Protein AF-A0A951HP46-F1 (afdb_monomer)

Structure (mmCIF, N/CA/C/O backbone):
data_AF-A0A951HP46-F1
#
_entry.id   AF-A0A951HP46-F1
#
loop_
_atom_site.group_PDB
_atom_site.id
_atom_site.type_symbol
_atom_site.label_atom_id
_atom_site.label_alt_id
_atom_site.label_comp_id
_atom_site.label_asym_id
_atom_site.label_entity_id
_atom_site.label_seq_id
_atom_site.pdbx_PDB_ins_code
_atom_site.Cartn_x
_atom_site.Cartn_y
_atom_site.Cartn_z
_atom_site.occupancy
_atom_site.B_iso_or_equiv
_atom_site.auth_seq_id
_atom_site.auth_comp_id
_atom_site.auth_asym_id
_atom_site.auth_atom_id
_atom_site.pdbx_PDB_model_num
ATOM 1 N N . MET A 1 1 ? 30.330 30.317 -127.817 1.00 39.16 1 MET A N 1
ATOM 2 C CA . MET A 1 1 ? 30.905 31.223 -126.804 1.00 39.16 1 MET A CA 1
ATOM 3 C C . MET A 1 1 ? 30.576 30.645 -125.437 1.00 39.16 1 MET A C 1
ATOM 5 O O . MET A 1 1 ? 29.395 30.440 -125.206 1.00 39.16 1 MET A O 1
ATOM 9 N N . ALA A 1 2 ? 31.624 30.367 -124.644 1.00 38.84 2 ALA A N 1
ATOM 10 C CA . ALA A 1 2 ? 31.686 30.058 -123.201 1.00 38.84 2 ALA A CA 1
ATOM 11 C C . ALA A 1 2 ? 30.807 28.894 -122.686 1.00 38.84 2 ALA A C 1
ATOM 13 O O . ALA A 1 2 ? 29.588 28.979 -122.708 1.00 38.84 2 ALA A O 1
ATOM 14 N N . GLU A 1 3 ? 31.338 27.711 -122.356 1.00 38.25 3 GLU A N 1
ATOM 15 C CA . GLU A 1 3 ? 32.257 27.355 -121.247 1.00 38.25 3 GLU A CA 1
ATOM 16 C C . GLU A 1 3 ? 31.723 27.646 -119.834 1.00 38.25 3 GLU A C 1
ATOM 18 O O . GLU A 1 3 ? 31.451 28.790 -119.487 1.00 38.25 3 GLU A O 1
ATOM 23 N N . HIS A 1 4 ? 31.623 26.557 -119.054 1.00 38.34 4 HIS A N 1
ATOM 24 C CA . HIS A 1 4 ? 32.034 26.330 -117.653 1.00 38.34 4 HIS A CA 1
ATOM 25 C C . HIS A 1 4 ? 30.990 25.443 -116.944 1.00 38.34 4 HIS A C 1
ATOM 27 O O . HIS A 1 4 ? 29.908 25.890 -116.591 1.00 38.34 4 HIS A O 1
ATOM 33 N N . ALA A 1 5 ? 31.156 24.119 -116.944 1.00 41.19 5 ALA A N 1
ATOM 34 C CA . ALA A 1 5 ? 32.100 23.316 -116.153 1.00 41.19 5 ALA A CA 1
ATOM 35 C C . ALA A 1 5 ? 31.399 22.697 -114.933 1.00 41.19 5 ALA A C 1
ATOM 37 O O . ALA A 1 5 ? 31.201 23.324 -113.898 1.00 41.19 5 ALA A O 1
ATOM 38 N N . THR A 1 6 ? 31.055 21.421 -115.101 1.00 38.22 6 THR A N 1
ATOM 39 C CA . THR A 1 6 ? 30.781 20.432 -114.061 1.00 38.22 6 THR A CA 1
ATOM 40 C C . THR A 1 6 ? 31.907 20.425 -113.031 1.00 38.22 6 THR A C 1
ATOM 42 O O . THR A 1 6 ? 33.012 19.972 -113.326 1.00 38.22 6 THR A O 1
ATOM 45 N N . THR A 1 7 ? 31.638 20.873 -111.806 1.00 41.34 7 THR A N 1
ATOM 46 C CA . THR A 1 7 ? 32.489 20.552 -110.657 1.00 41.34 7 THR A CA 1
ATOM 47 C C . THR A 1 7 ? 32.146 19.140 -110.203 1.00 41.34 7 THR A C 1
ATOM 49 O O . THR A 1 7 ? 31.185 18.886 -109.481 1.00 41.34 7 THR A O 1
ATOM 52 N N . SER A 1 8 ? 32.934 18.205 -110.718 1.00 37.41 8 SER A N 1
ATOM 53 C CA . SER A 1 8 ? 33.030 16.818 -110.294 1.00 37.41 8 SER A CA 1
ATOM 54 C C . SER A 1 8 ? 33.248 16.706 -108.784 1.00 37.41 8 SER A C 1
ATOM 56 O O . SER A 1 8 ? 34.110 17.386 -108.226 1.00 37.41 8 SER A O 1
ATOM 58 N N . HIS A 1 9 ? 32.520 15.776 -108.163 1.00 44.22 9 HIS A N 1
ATOM 59 C CA . HIS A 1 9 ? 32.892 15.108 -106.920 1.00 44.22 9 HIS A CA 1
ATOM 60 C C . HIS A 1 9 ? 34.310 14.549 -107.084 1.00 44.22 9 HIS A C 1
ATOM 62 O O . HIS A 1 9 ? 34.527 13.482 -107.652 1.00 44.22 9 HIS A O 1
ATOM 68 N N . VAL A 1 10 ? 35.285 15.329 -106.624 1.00 37.66 10 VAL A N 1
ATOM 69 C CA . VAL A 1 10 ? 36.670 14.898 -106.478 1.00 37.66 10 VAL A CA 1
ATOM 70 C C . VAL A 1 10 ? 36.674 13.861 -105.362 1.00 37.66 10 VAL A C 1
ATOM 72 O O . VAL A 1 10 ? 36.151 14.112 -104.273 1.00 37.66 10 VAL A O 1
ATOM 75 N N . GLY A 1 11 ? 37.183 12.669 -105.675 1.00 42.59 11 GLY A N 1
ATOM 76 C CA . GLY A 1 11 ? 37.438 11.630 -104.691 1.00 42.59 11 GLY A CA 1
ATOM 77 C C . GLY A 1 11 ? 38.311 12.213 -103.589 1.00 42.59 11 GLY A C 1
ATOM 78 O O . GLY A 1 11 ? 39.360 12.797 -103.868 1.00 42.59 11 GLY A O 1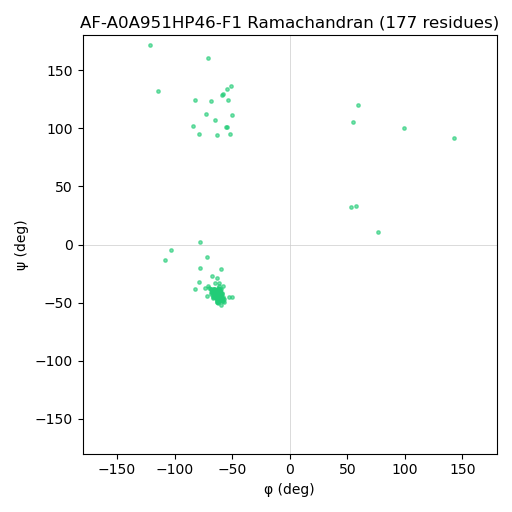
ATOM 79 N N . ALA A 1 12 ? 37.834 12.116 -102.350 1.00 37.81 12 ALA A N 1
ATOM 80 C CA . ALA A 1 12 ? 38.630 12.502 -101.203 1.00 37.81 12 ALA A CA 1
ATOM 81 C C . ALA A 1 12 ? 39.908 11.646 -101.219 1.00 37.81 12 ALA A C 1
ATOM 83 O O . ALA A 1 12 ? 39.803 10.427 -101.388 1.00 37.81 12 ALA A O 1
ATOM 84 N N . PRO A 1 13 ? 41.096 12.261 -101.113 1.00 42.34 13 PRO A N 1
ATOM 85 C CA . PRO A 1 13 ? 42.340 11.516 -101.070 1.00 42.34 13 PRO A CA 1
ATOM 86 C C . PRO A 1 13 ? 42.276 10.554 -99.888 1.00 42.34 13 PRO A C 1
ATOM 88 O O . PRO A 1 13 ? 41.947 10.958 -98.771 1.00 42.34 13 PRO A O 1
ATOM 91 N N . GLU A 1 14 ? 42.585 9.284 -100.140 1.00 42.94 14 GLU A N 1
ATOM 92 C CA . GLU A 1 14 ? 42.932 8.354 -99.077 1.00 42.94 14 GLU A CA 1
ATOM 93 C C . GLU A 1 14 ? 44.092 8.973 -98.297 1.00 42.94 14 GLU A C 1
ATOM 95 O O . GLU A 1 14 ? 45.240 9.011 -98.744 1.00 42.94 14 GLU A O 1
ATOM 100 N N . HIS A 1 15 ? 43.766 9.553 -97.145 1.00 50.75 15 HIS A N 1
ATOM 101 C CA . HIS A 1 15 ? 44.756 9.976 -96.183 1.00 50.75 15 HIS A CA 1
ATOM 102 C C . HIS A 1 15 ? 45.430 8.699 -95.695 1.00 50.75 15 HIS A C 1
ATOM 104 O O . HIS A 1 15 ? 44.820 7.921 -94.965 1.00 50.75 15 HIS A O 1
ATOM 110 N N . ALA A 1 16 ? 46.673 8.470 -96.125 1.00 51.19 16 ALA A N 1
ATOM 111 C CA . ALA A 1 16 ? 47.551 7.511 -95.479 1.00 51.19 16 ALA A CA 1
ATOM 112 C C . ALA A 1 16 ? 47.609 7.907 -94.002 1.00 51.19 16 ALA A C 1
ATOM 114 O O . ALA A 1 16 ? 48.247 8.902 -93.643 1.00 51.19 16 ALA A O 1
ATOM 115 N N . GLU A 1 17 ? 46.852 7.197 -93.163 1.00 55.12 17 GLU A N 1
ATOM 116 C CA . GLU A 1 17 ? 46.891 7.429 -91.730 1.00 55.12 17 GLU A CA 1
ATOM 117 C C . GLU A 1 17 ? 48.356 7.307 -91.301 1.00 55.12 17 GLU A C 1
ATOM 119 O O . GLU A 1 17 ? 49.038 6.384 -91.755 1.00 55.12 17 GLU A O 1
ATOM 124 N N . PRO A 1 18 ? 48.890 8.236 -90.491 1.00 60.84 18 PRO A N 1
ATOM 125 C CA . PRO A 1 18 ? 50.268 8.147 -90.039 1.00 60.84 18 PRO A CA 1
ATOM 126 C C . PRO A 1 18 ? 50.430 6.875 -89.198 1.00 60.84 18 PRO A C 1
ATOM 128 O O . PRO A 1 18 ? 50.147 6.854 -88.002 1.00 60.84 18 PRO A O 1
ATOM 131 N N . THR A 1 19 ? 50.860 5.790 -89.841 1.00 60.56 19 THR A N 1
ATOM 132 C CA . THR A 1 19 ? 51.097 4.505 -89.195 1.00 60.56 19 THR A CA 1
ATOM 133 C C . THR A 1 19 ? 52.489 4.521 -88.583 1.00 60.56 19 THR A C 1
ATOM 135 O O . THR A 1 19 ? 53.491 4.358 -89.282 1.00 60.56 19 THR A O 1
ATOM 138 N N . ALA A 1 20 ? 52.582 4.716 -87.273 1.00 62.53 20 ALA A N 1
ATOM 139 C CA . ALA A 1 20 ? 53.833 4.526 -86.551 1.00 62.53 20 ALA A CA 1
ATOM 140 C C . ALA A 1 20 ? 53.999 3.030 -86.235 1.00 62.53 20 ALA A C 1
ATOM 142 O O . ALA A 1 20 ? 53.115 2.431 -85.623 1.00 62.53 20 ALA A O 1
ATOM 143 N N . PHE A 1 21 ? 55.119 2.425 -86.654 1.00 63.31 21 PHE A N 1
ATOM 144 C CA . PHE A 1 21 ? 55.422 0.994 -86.456 1.00 63.31 21 PHE A CA 1
ATOM 145 C C . PHE A 1 21 ? 54.373 0.014 -87.035 1.00 63.31 21 PHE A C 1
ATOM 147 O O . PHE A 1 21 ? 54.152 -1.061 -86.484 1.00 63.31 21 PHE A O 1
ATOM 154 N N . GLY A 1 22 ? 53.727 0.363 -88.156 1.00 73.31 22 GLY A N 1
ATOM 155 C CA . GLY A 1 22 ? 52.749 -0.510 -88.829 1.00 73.31 22 GLY A CA 1
ATOM 156 C C . GLY A 1 22 ? 51.370 -0.569 -88.161 1.00 73.31 22 GLY A C 1
ATOM 157 O O . GLY A 1 22 ? 50.551 -1.405 -88.532 1.00 73.31 22 GLY A O 1
ATOM 158 N N . LEU A 1 23 ? 51.111 0.316 -87.193 1.00 74.44 23 LEU A N 1
ATOM 159 C CA . LEU A 1 23 ? 49.838 0.434 -86.489 1.00 74.44 23 LEU A CA 1
ATOM 160 C C . LEU A 1 23 ? 49.172 1.777 -86.805 1.00 74.44 23 LEU A C 1
ATOM 162 O O . LEU A 1 23 ? 49.806 2.829 -86.718 1.00 74.44 23 LEU A O 1
ATOM 166 N N . ALA A 1 24 ? 47.887 1.730 -87.141 1.00 78.50 24 ALA A N 1
ATOM 167 C CA . ALA A 1 24 ? 47.025 2.882 -87.366 1.00 78.50 24 ALA A CA 1
ATOM 168 C C . ALA A 1 24 ? 46.694 3.623 -86.054 1.00 78.50 24 ALA A C 1
ATOM 170 O O . ALA A 1 24 ? 46.787 3.062 -84.957 1.00 78.50 24 ALA A O 1
ATOM 171 N N . ALA A 1 25 ? 46.258 4.881 -86.153 1.00 80.25 25 ALA A N 1
ATOM 172 C CA . ALA A 1 25 ? 45.874 5.707 -85.004 1.00 80.25 25 ALA A CA 1
ATOM 173 C C . ALA A 1 25 ? 44.890 5.023 -84.018 1.00 80.25 25 ALA A C 1
ATOM 175 O O . ALA A 1 25 ? 45.161 5.045 -82.811 1.00 80.25 25 ALA A O 1
ATOM 176 N N . PRO A 1 26 ? 43.804 4.346 -84.458 1.00 84.12 26 PRO A N 1
ATOM 177 C CA . PRO A 1 26 ? 42.915 3.628 -83.539 1.00 84.12 26 PRO A CA 1
ATOM 178 C C . PRO A 1 26 ? 43.602 2.470 -82.798 1.00 84.12 26 PRO A C 1
ATOM 180 O O . PRO A 1 26 ? 43.236 2.173 -81.661 1.00 84.12 26 PRO A O 1
ATOM 183 N N . GLN A 1 27 ? 44.626 1.840 -83.385 1.00 84.44 27 GLN A N 1
ATOM 184 C CA . GLN A 1 27 ? 45.369 0.749 -82.742 1.00 84.44 27 GLN A CA 1
ATOM 185 C C . GLN A 1 27 ? 46.290 1.271 -81.632 1.00 84.44 27 GLN A C 1
ATOM 187 O O . GLN A 1 27 ? 46.384 0.651 -80.573 1.00 84.44 27 GLN A O 1
ATOM 192 N N . TRP A 1 28 ? 46.907 2.441 -81.821 1.00 85.00 28 TRP A N 1
ATOM 193 C CA . TRP A 1 28 ? 47.662 3.118 -80.761 1.00 85.00 28 TRP A CA 1
ATOM 194 C C . TRP A 1 28 ? 46.766 3.574 -79.600 1.00 85.00 28 TRP A C 1
ATOM 196 O O . TRP A 1 28 ? 47.153 3.431 -78.440 1.00 85.00 28 TRP A O 1
ATOM 206 N N . ILE A 1 29 ? 45.548 4.049 -79.884 1.00 87.31 29 ILE A N 1
ATOM 207 C CA . ILE A 1 29 ? 44.551 4.388 -78.852 1.00 87.31 29 ILE A CA 1
ATOM 208 C C . ILE A 1 29 ? 44.104 3.132 -78.093 1.00 87.31 29 ILE A C 1
ATOM 210 O O . ILE A 1 29 ? 44.041 3.148 -76.863 1.00 87.31 29 ILE A O 1
ATOM 214 N N . ALA A 1 30 ? 43.844 2.029 -78.801 1.00 88.19 30 ALA A N 1
ATOM 215 C CA . ALA A 1 30 ? 43.515 0.751 -78.178 1.00 88.19 30 ALA A CA 1
ATOM 216 C C . ALA A 1 30 ? 44.658 0.250 -77.277 1.00 88.19 30 ALA A C 1
ATOM 218 O O . ALA A 1 30 ? 44.405 -0.159 -76.145 1.00 88.19 30 ALA A O 1
ATOM 219 N N . LEU A 1 31 ? 45.916 0.353 -77.723 1.00 88.69 31 LEU A N 1
ATOM 220 C CA . LEU A 1 31 ? 47.086 -0.000 -76.916 1.00 88.69 31 LEU A CA 1
ATOM 221 C C . LEU A 1 31 ? 47.209 0.887 -75.666 1.00 88.69 31 LEU A C 1
ATOM 223 O O . LEU A 1 31 ? 47.416 0.371 -74.569 1.00 88.69 31 LEU A O 1
ATOM 227 N N . ALA A 1 32 ? 47.020 2.202 -75.802 1.00 88.44 32 ALA A N 1
ATOM 228 C CA . ALA A 1 32 ? 47.016 3.127 -74.670 1.00 88.44 32 ALA A CA 1
ATOM 229 C C . ALA A 1 32 ? 45.893 2.805 -73.666 1.00 88.44 32 ALA A C 1
ATOM 231 O O . ALA A 1 32 ? 46.132 2.804 -72.458 1.00 88.44 32 ALA A O 1
ATOM 232 N N . MET A 1 33 ? 44.693 2.454 -74.141 1.00 90.69 33 MET A N 1
ATOM 233 C CA . MET A 1 33 ? 43.594 1.994 -73.285 1.00 90.69 33 MET A CA 1
ATOM 234 C C . MET A 1 33 ? 43.935 0.701 -72.549 1.00 90.69 33 MET A C 1
ATOM 236 O O . MET A 1 33 ? 43.720 0.619 -71.341 1.00 90.69 33 MET A O 1
ATOM 240 N N . VAL A 1 34 ? 44.523 -0.282 -73.233 1.00 92.38 34 VAL A N 1
ATOM 241 C CA . VAL A 1 34 ? 44.974 -1.531 -72.601 1.00 92.38 34 VAL A CA 1
ATOM 242 C C . VAL A 1 34 ? 46.013 -1.251 -71.515 1.00 92.38 34 VAL A C 1
ATOM 244 O O . VAL A 1 34 ? 45.903 -1.804 -70.424 1.00 92.38 34 VAL A O 1
ATOM 247 N N . VAL A 1 35 ? 46.977 -0.357 -71.761 1.00 91.56 35 VAL A N 1
ATOM 248 C CA . VAL A 1 35 ? 47.976 0.044 -70.756 1.00 91.56 35 VAL A CA 1
ATOM 249 C C . VAL A 1 35 ? 47.314 0.726 -69.554 1.00 91.56 35 VAL A C 1
ATOM 251 O O . VAL A 1 35 ? 47.636 0.387 -68.416 1.00 91.56 35 VAL A O 1
ATOM 254 N N . VAL A 1 36 ? 46.348 1.626 -69.767 1.00 90.00 36 VAL A N 1
ATOM 255 C CA . VAL A 1 36 ? 45.591 2.262 -68.674 1.00 90.00 36 VAL A CA 1
ATOM 256 C C . VAL A 1 36 ? 44.823 1.223 -67.857 1.00 90.00 36 VAL A C 1
ATOM 258 O O . VAL A 1 36 ? 44.951 1.215 -66.635 1.00 90.00 36 VAL A O 1
ATOM 261 N N . PHE A 1 37 ? 44.084 0.308 -68.493 1.00 89.94 37 PHE A N 1
ATOM 262 C CA . PHE A 1 37 ? 43.373 -0.768 -67.791 1.00 89.94 37 PHE A CA 1
ATOM 263 C C . PHE A 1 37 ? 44.330 -1.712 -67.054 1.00 89.94 37 PHE A C 1
ATOM 265 O O . PHE A 1 37 ? 44.052 -2.082 -65.915 1.00 89.94 37 PHE A O 1
ATOM 272 N N . ALA A 1 38 ? 45.478 -2.053 -67.646 1.00 88.12 38 ALA A N 1
ATOM 273 C CA . ALA A 1 38 ? 46.504 -2.864 -66.997 1.00 88.12 38 ALA A CA 1
ATOM 274 C C . ALA A 1 38 ? 47.058 -2.172 -65.742 1.00 88.12 38 ALA A C 1
ATOM 276 O O . ALA A 1 38 ? 47.167 -2.805 -64.693 1.00 88.12 38 ALA A O 1
ATOM 277 N N . ILE A 1 39 ? 47.328 -0.862 -65.805 1.00 88.12 39 ILE A N 1
ATOM 278 C CA . ILE A 1 39 ? 47.744 -0.066 -64.641 1.00 88.12 39 ILE A CA 1
ATOM 279 C C . ILE A 1 39 ? 46.624 -0.006 -63.592 1.00 88.12 39 ILE A C 1
ATOM 281 O O . ILE A 1 39 ? 46.899 -0.142 -62.401 1.00 88.12 39 ILE A O 1
ATOM 285 N N . LEU A 1 40 ? 45.365 0.153 -64.005 1.00 86.56 40 LEU A N 1
ATOM 286 C CA . LEU A 1 40 ? 44.203 0.240 -63.112 1.00 86.56 40 LEU A CA 1
ATOM 287 C C . LEU A 1 40 ? 43.953 -1.079 -62.359 1.00 86.56 40 LEU A C 1
ATOM 289 O O . LEU A 1 40 ? 43.664 -1.076 -61.157 1.00 86.56 40 LEU A O 1
ATOM 293 N N . LEU A 1 41 ? 44.130 -2.207 -63.053 1.00 86.38 41 LEU A N 1
ATOM 294 C CA . LEU A 1 41 ? 44.099 -3.552 -62.482 1.00 86.38 41 LEU A CA 1
ATOM 295 C C . LEU A 1 41 ? 45.303 -3.800 -61.569 1.00 86.38 41 LEU A C 1
ATOM 297 O O . LEU A 1 41 ? 45.132 -4.320 -60.465 1.00 86.38 41 LEU A O 1
ATOM 301 N N . TRP A 1 42 ? 46.504 -3.370 -61.971 1.00 84.56 42 TRP A N 1
ATOM 302 C CA . TRP A 1 42 ? 47.712 -3.518 -61.156 1.00 84.56 42 TRP A CA 1
ATOM 303 C C . TRP A 1 42 ? 47.643 -2.693 -59.865 1.00 84.56 42 TRP A C 1
ATOM 305 O O . TRP A 1 42 ? 48.010 -3.177 -58.795 1.00 84.56 42 TRP A O 1
ATOM 315 N N . LYS A 1 43 ? 47.072 -1.48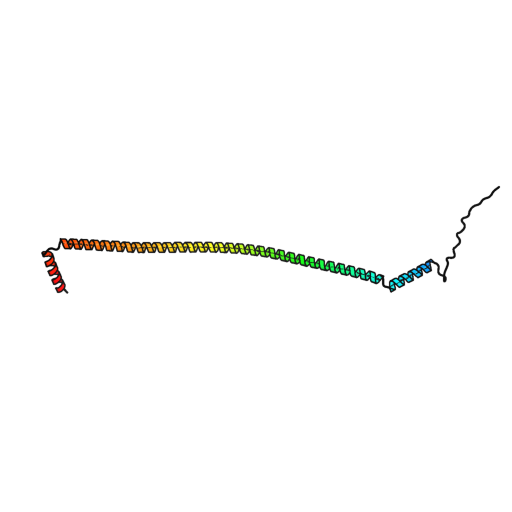4 -59.931 1.00 84.94 43 LYS A N 1
ATOM 316 C CA . LYS A 1 43 ? 46.779 -0.620 -58.775 1.00 84.94 43 LYS A CA 1
ATOM 317 C C . LYS A 1 43 ? 45.532 -1.043 -57.992 1.00 84.94 43 LYS A C 1
ATOM 319 O O . LYS A 1 43 ? 45.194 -0.388 -57.010 1.00 84.94 43 LYS A O 1
ATOM 324 N N . ARG A 1 44 ? 44.868 -2.136 -58.388 1.00 86.25 44 ARG A N 1
ATOM 325 C CA . ARG A 1 44 ? 43.720 -2.745 -57.694 1.00 86.25 44 ARG A CA 1
ATOM 326 C C . ARG A 1 44 ? 42.564 -1.789 -57.394 1.00 86.25 44 ARG A C 1
ATOM 328 O O . ARG A 1 44 ? 41.823 -1.981 -56.432 1.00 86.25 44 ARG A O 1
ATOM 335 N N . VAL A 1 45 ? 42.349 -0.806 -58.262 1.00 85.62 45 VAL A N 1
ATOM 336 C CA . VAL A 1 45 ? 41.216 0.125 -58.170 1.00 85.62 45 VAL A CA 1
ATOM 337 C C . VAL A 1 45 ? 39.852 -0.588 -58.068 1.00 85.62 45 VAL A C 1
ATOM 339 O O . VAL A 1 45 ? 39.084 -0.225 -57.177 1.00 85.62 45 VAL A O 1
ATOM 342 N N . PRO A 1 46 ? 39.530 -1.636 -58.861 1.00 86.19 46 PRO A N 1
ATOM 343 C CA . PRO A 1 46 ? 38.246 -2.330 -58.708 1.00 86.19 46 PRO A CA 1
ATOM 344 C C . PRO A 1 46 ? 38.100 -3.048 -57.357 1.00 86.19 46 PRO A C 1
ATOM 346 O O . PRO A 1 46 ? 37.006 -3.083 -56.799 1.00 86.19 46 PRO A O 1
ATOM 349 N N . ALA A 1 47 ? 39.195 -3.563 -56.786 1.00 89.19 47 ALA A N 1
ATOM 350 C CA . ALA A 1 47 ? 39.162 -4.203 -55.471 1.00 89.19 47 ALA A CA 1
ATOM 351 C C . ALA A 1 47 ? 38.939 -3.186 -54.337 1.00 89.19 47 ALA A C 1
ATOM 353 O O . ALA A 1 47 ? 38.229 -3.486 -53.381 1.00 89.19 47 ALA A O 1
ATOM 354 N N . LEU A 1 48 ? 39.493 -1.972 -54.452 1.00 89.06 48 LEU A N 1
ATOM 355 C CA . LEU A 1 48 ? 39.250 -0.876 -53.504 1.00 89.06 48 LEU A CA 1
ATOM 356 C C . LEU A 1 48 ? 37.776 -0.448 -53.490 1.00 89.06 48 LEU A C 1
ATOM 358 O O . LEU A 1 48 ? 37.208 -0.245 -52.418 1.00 89.06 48 LEU A O 1
ATOM 362 N N . ILE A 1 49 ? 37.146 -0.353 -54.665 1.00 89.62 49 ILE A N 1
ATOM 363 C CA . ILE A 1 49 ? 35.719 -0.020 -54.784 1.00 89.62 49 ILE A CA 1
ATOM 364 C C . ILE A 1 49 ? 34.855 -1.138 -54.186 1.00 89.62 49 ILE A C 1
ATOM 366 O O . ILE A 1 49 ? 33.960 -0.845 -53.394 1.00 89.62 49 ILE A O 1
ATOM 370 N N . GLY A 1 50 ? 35.158 -2.405 -54.496 1.00 91.38 50 GLY A N 1
ATOM 371 C CA . GLY A 1 50 ? 34.477 -3.561 -53.899 1.00 91.38 50 GLY A CA 1
ATOM 372 C C . GLY A 1 50 ? 34.575 -3.558 -52.373 1.00 91.38 50 GLY A C 1
ATOM 373 O O . GLY A 1 50 ? 33.558 -3.572 -51.690 1.00 91.38 50 GLY A O 1
ATOM 374 N N . SER A 1 51 ? 35.786 -3.385 -51.837 1.00 91.94 51 SER A N 1
ATOM 375 C CA . SER A 1 51 ? 36.029 -3.315 -50.392 1.00 91.94 51 SER A CA 1
ATOM 376 C C . SER A 1 51 ? 35.283 -2.159 -49.707 1.00 91.94 51 SER A C 1
ATOM 378 O O . SER A 1 51 ? 34.759 -2.321 -48.604 1.00 91.94 51 SER A O 1
ATOM 380 N N . ALA A 1 52 ? 35.189 -0.991 -50.351 1.00 91.94 52 ALA A N 1
ATOM 381 C CA . ALA A 1 52 ? 34.430 0.143 -49.825 1.00 91.94 52 ALA A CA 1
ATOM 382 C C . ALA A 1 52 ? 32.914 -0.126 -49.792 1.00 91.94 52 ALA A C 1
ATOM 384 O O . ALA A 1 52 ? 32.244 0.262 -48.829 1.00 91.94 52 ALA A O 1
ATOM 385 N N . LEU A 1 53 ? 32.374 -0.796 -50.817 1.00 93.56 53 LEU A N 1
ATOM 386 C CA . LEU A 1 53 ? 30.976 -1.235 -50.852 1.00 93.56 53 LEU A CA 1
ATOM 387 C C . LEU A 1 53 ? 30.707 -2.306 -49.793 1.00 93.56 53 LEU A C 1
ATOM 389 O O . LEU A 1 53 ? 29.755 -2.159 -49.032 1.00 93.56 53 LEU A O 1
ATOM 393 N N . ASP A 1 54 ? 31.574 -3.311 -49.674 1.00 94.19 54 ASP A N 1
ATOM 394 C CA . ASP A 1 54 ? 31.463 -4.360 -48.657 1.00 94.19 54 ASP A CA 1
ATOM 395 C C . ASP A 1 54 ? 31.477 -3.768 -47.248 1.00 94.19 54 ASP A C 1
ATOM 397 O O . ASP A 1 54 ? 30.659 -4.137 -46.408 1.00 94.19 54 ASP A O 1
ATOM 401 N N . LYS A 1 55 ? 32.337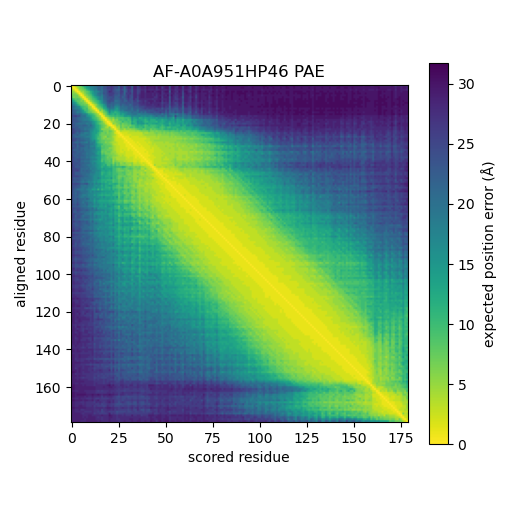 -2.773 -46.995 1.00 95.31 55 LYS A N 1
ATOM 402 C CA . LYS A 1 55 ? 32.372 -2.053 -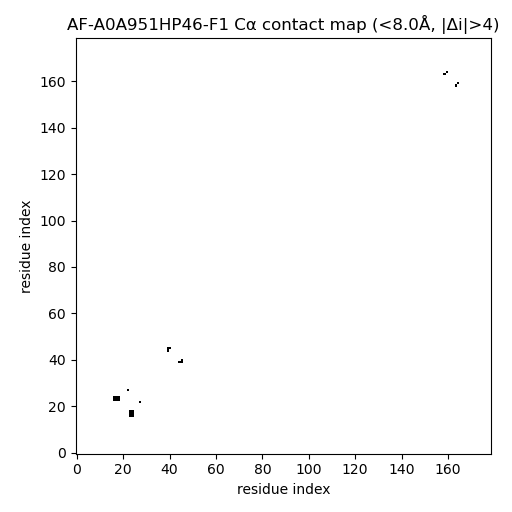45.716 1.00 95.31 55 LYS A CA 1
ATOM 403 C C . LYS A 1 55 ? 31.069 -1.299 -45.441 1.00 95.31 55 LYS A C 1
ATOM 405 O O . LYS A 1 55 ? 30.599 -1.301 -44.305 1.00 95.31 55 LYS A O 1
ATOM 410 N N . LYS A 1 56 ? 30.463 -0.673 -46.457 1.00 95.00 56 LYS A N 1
ATOM 411 C CA . LYS A 1 56 ? 29.139 -0.038 -46.322 1.00 95.00 56 LYS A CA 1
ATOM 412 C C . LYS A 1 56 ? 28.046 -1.070 -46.050 1.00 95.00 56 LYS A C 1
ATOM 414 O O . LYS A 1 56 ? 27.239 -0.849 -45.156 1.00 95.00 56 LYS A O 1
ATOM 419 N N . ILE A 1 57 ? 28.039 -2.190 -46.771 1.00 95.50 57 ILE A N 1
ATOM 420 C CA . ILE A 1 57 ? 27.070 -3.277 -46.578 1.00 95.50 57 ILE A CA 1
ATOM 421 C C . ILE A 1 57 ? 27.201 -3.859 -45.169 1.00 95.50 57 ILE A C 1
ATOM 423 O O . ILE A 1 57 ? 26.194 -4.029 -44.491 1.00 95.50 57 ILE A O 1
ATOM 427 N N . ALA A 1 58 ? 28.425 -4.115 -44.703 1.00 96.25 58 ALA A N 1
ATOM 428 C CA . ALA A 1 58 ? 28.685 -4.595 -43.349 1.00 96.25 58 ALA A CA 1
ATOM 429 C C . ALA A 1 58 ? 28.209 -3.592 -42.288 1.00 96.25 58 ALA A C 1
ATOM 431 O O . ALA A 1 58 ? 27.573 -3.993 -41.320 1.00 96.25 58 ALA A O 1
ATOM 432 N N . GLY A 1 59 ? 28.446 -2.292 -42.497 1.00 96.44 59 GLY A N 1
ATOM 433 C CA . GLY A 1 59 ? 27.948 -1.242 -41.605 1.00 96.44 59 GLY A CA 1
ATOM 434 C C . GLY A 1 59 ? 26.420 -1.167 -41.557 1.00 96.44 59 GLY A C 1
ATOM 435 O O . GLY A 1 59 ? 25.854 -1.053 -40.476 1.00 96.44 59 GLY A O 1
ATOM 436 N N . ILE A 1 60 ? 25.748 -1.278 -42.707 1.00 95.69 60 ILE A N 1
ATOM 437 C CA . ILE A 1 60 ? 24.279 -1.296 -42.778 1.00 95.69 60 ILE A CA 1
ATOM 438 C C . ILE A 1 60 ? 23.721 -2.549 -42.100 1.00 95.69 60 ILE A C 1
ATOM 440 O O . ILE A 1 60 ? 22.758 -2.444 -41.350 1.00 95.69 60 ILE A O 1
ATOM 444 N N . ARG A 1 61 ? 24.327 -3.723 -42.325 1.00 96.19 61 ARG A N 1
ATOM 445 C CA . ARG A 1 61 ? 23.929 -4.965 -41.644 1.00 96.19 61 ARG A CA 1
ATOM 446 C C . ARG A 1 61 ? 24.058 -4.831 -40.132 1.00 96.19 61 ARG A C 1
ATOM 448 O O . ARG A 1 61 ? 23.083 -5.078 -39.445 1.00 96.19 61 ARG A O 1
ATOM 455 N N . ALA A 1 62 ? 25.192 -4.333 -39.639 1.00 97.06 62 ALA A N 1
ATOM 456 C CA . ALA A 1 62 ? 25.389 -4.113 -38.209 1.00 97.06 62 ALA A CA 1
ATOM 457 C C . ALA A 1 62 ? 24.339 -3.158 -37.611 1.00 97.06 62 ALA A C 1
ATOM 459 O O . ALA A 1 62 ? 23.791 -3.447 -36.556 1.00 97.06 62 ALA A O 1
ATOM 460 N N . GLN A 1 63 ? 24.007 -2.061 -38.303 1.00 95.56 63 GLN A N 1
ATOM 461 C CA . GLN A 1 63 ? 22.957 -1.134 -37.857 1.00 95.56 63 GLN A CA 1
ATOM 462 C C . GLN A 1 63 ? 21.561 -1.770 -37.870 1.00 95.56 63 GLN A C 1
ATOM 464 O O . GLN A 1 63 ? 20.756 -1.495 -36.985 1.00 95.56 63 GLN A O 1
ATOM 469 N N . LEU A 1 64 ? 21.256 -2.606 -38.868 1.00 96.56 64 LEU A N 1
ATOM 470 C CA . LEU A 1 64 ? 19.990 -3.339 -38.931 1.00 96.56 64 LEU A CA 1
ATOM 471 C C . LEU A 1 64 ? 19.890 -4.387 -37.821 1.00 96.56 64 LEU A C 1
ATOM 473 O O . LEU A 1 64 ? 18.829 -4.511 -37.216 1.00 96.56 64 LEU A O 1
ATOM 477 N N . ASP A 1 65 ? 20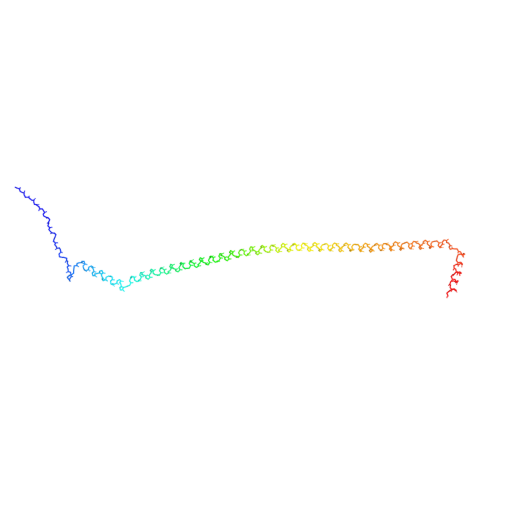.981 -5.098 -37.538 1.00 96.94 65 ASP A N 1
ATOM 478 C CA . ASP A 1 65 ? 21.051 -6.089 -36.465 1.00 96.94 65 ASP A CA 1
ATOM 479 C C . ASP A 1 65 ? 20.887 -5.414 -35.094 1.00 96.94 65 ASP A C 1
ATOM 481 O O . ASP A 1 65 ? 20.079 -5.859 -34.281 1.00 96.94 65 ASP A O 1
ATOM 485 N N . GLU A 1 66 ? 21.566 -4.285 -34.865 1.00 96.56 66 GLU A N 1
ATOM 486 C CA . GLU A 1 66 ? 21.421 -3.477 -33.647 1.00 96.56 66 GLU A CA 1
ATOM 487 C C . GLU A 1 66 ? 19.995 -2.930 -33.498 1.00 96.56 66 GLU A C 1
ATOM 489 O O . GLU A 1 66 ? 19.399 -3.024 -32.426 1.00 96.56 66 GLU A O 1
ATOM 494 N N . ALA A 1 67 ? 19.395 -2.419 -34.577 1.00 96.12 67 ALA A N 1
ATOM 495 C CA . ALA A 1 67 ? 18.015 -1.942 -34.557 1.00 96.12 67 ALA A CA 1
ATOM 496 C C . ALA A 1 67 ? 17.012 -3.075 -34.283 1.00 96.12 67 ALA A C 1
ATOM 498 O O . ALA A 1 67 ? 16.042 -2.879 -33.548 1.00 96.12 67 ALA A O 1
ATOM 499 N N . ALA A 1 68 ? 17.235 -4.262 -34.855 1.00 96.25 68 ALA A N 1
ATOM 500 C CA . ALA A 1 68 ? 16.413 -5.440 -34.602 1.00 96.25 68 ALA A CA 1
ATOM 501 C C . ALA A 1 68 ? 16.537 -5.904 -33.145 1.00 96.25 68 ALA A C 1
ATOM 503 O O . ALA A 1 68 ? 15.520 -6.187 -32.507 1.00 96.25 68 ALA A O 1
ATOM 504 N N . GLN A 1 69 ? 17.756 -5.918 -32.601 1.00 97.31 69 GLN A N 1
ATOM 505 C CA . GLN A 1 69 ? 18.005 -6.238 -31.201 1.00 97.31 69 GLN A CA 1
ATOM 506 C C . GLN A 1 69 ? 17.326 -5.226 -30.272 1.00 97.31 69 GLN A C 1
ATOM 508 O O . GLN A 1 69 ? 16.564 -5.627 -29.396 1.00 97.31 69 GLN A O 1
ATOM 513 N N . LEU A 1 70 ? 17.504 -3.926 -30.511 1.00 96.75 70 LEU A N 1
ATOM 514 C CA . LEU A 1 70 ? 16.884 -2.871 -29.710 1.00 96.75 70 LEU A CA 1
ATOM 515 C C . LEU A 1 70 ? 15.353 -2.954 -29.744 1.00 96.75 70 LEU A C 1
ATOM 517 O O . LEU A 1 70 ? 14.688 -2.753 -28.729 1.00 96.75 70 LE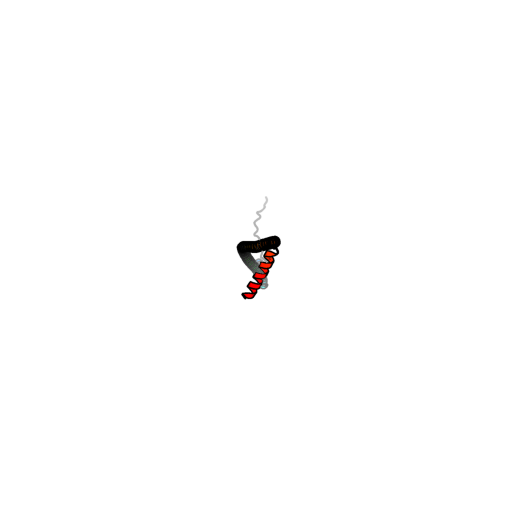U A O 1
ATOM 521 N N . ARG A 1 71 ? 14.777 -3.291 -30.905 1.00 96.56 71 ARG A N 1
ATOM 522 C CA . ARG A 1 71 ? 13.335 -3.522 -31.041 1.00 96.56 71 ARG A CA 1
ATOM 523 C C . ARG A 1 71 ? 12.885 -4.729 -30.218 1.00 96.56 71 ARG A C 1
ATOM 525 O O . ARG A 1 71 ? 11.874 -4.630 -29.531 1.00 96.56 71 ARG A O 1
ATOM 532 N N . SER A 1 72 ? 13.633 -5.831 -30.256 1.00 97.12 72 SER A N 1
ATOM 533 C CA . SER A 1 72 ? 13.345 -7.019 -29.445 1.00 97.12 72 SER A CA 1
ATOM 534 C C . SER A 1 72 ? 13.442 -6.726 -27.947 1.00 97.12 72 SER A C 1
ATOM 536 O O . SER A 1 72 ? 12.596 -7.181 -27.182 1.00 97.12 72 SER A O 1
ATOM 538 N N . GLU A 1 73 ? 14.448 -5.966 -27.515 1.00 96.44 73 GLU A N 1
ATOM 539 C CA . GLU A 1 73 ? 14.615 -5.559 -26.117 1.00 96.44 73 GLU A CA 1
ATOM 540 C C . GLU A 1 73 ? 13.478 -4.635 -25.668 1.00 96.44 73 GLU A C 1
ATOM 542 O O . GLU A 1 73 ? 12.923 -4.823 -24.588 1.00 96.44 73 GLU A O 1
ATOM 547 N N . ALA A 1 74 ? 13.059 -3.691 -26.515 1.00 96.94 74 ALA A N 1
ATOM 548 C CA . ALA A 1 74 ? 11.921 -2.821 -26.233 1.00 96.94 74 ALA A CA 1
ATOM 549 C C . ALA A 1 74 ? 10.593 -3.595 -26.149 1.00 96.94 74 ALA A C 1
ATOM 551 O O . ALA A 1 74 ? 9.775 -3.317 -25.272 1.00 96.94 74 ALA A O 1
ATOM 552 N N . GLU A 1 75 ? 10.372 -4.573 -27.033 1.00 96.81 75 GLU A N 1
ATOM 553 C CA . GLU A 1 75 ? 9.197 -5.453 -26.984 1.00 96.81 75 GLU A CA 1
ATOM 554 C C . GLU A 1 75 ? 9.197 -6.323 -25.721 1.00 96.81 75 GLU A C 1
ATOM 556 O O . GLU A 1 75 ? 8.167 -6.420 -25.051 1.00 96.81 75 GLU A O 1
ATOM 561 N N . ALA A 1 76 ? 10.347 -6.893 -25.349 1.00 97.12 76 ALA A N 1
ATOM 562 C CA . ALA A 1 76 ? 10.499 -7.665 -24.118 1.00 97.12 76 ALA A CA 1
ATOM 563 C C . ALA A 1 76 ? 10.247 -6.804 -22.872 1.00 97.12 76 ALA A C 1
ATOM 565 O O . ALA A 1 76 ? 9.485 -7.199 -21.991 1.00 97.12 76 ALA A O 1
ATOM 566 N N . LEU A 1 77 ? 10.822 -5.600 -22.831 1.00 97.06 77 LEU A N 1
ATOM 567 C CA . LEU A 1 77 ? 10.634 -4.658 -21.735 1.00 97.06 77 LEU A CA 1
ATOM 568 C C . LEU A 1 77 ? 9.165 -4.243 -21.610 1.00 97.06 77 LEU A C 1
ATOM 570 O O . LEU A 1 77 ? 8.613 -4.232 -20.513 1.00 97.06 77 LEU A O 1
ATOM 574 N N . LYS A 1 78 ? 8.501 -3.947 -22.733 1.00 96.88 78 LYS A N 1
ATOM 575 C CA . LYS A 1 78 ? 7.069 -3.636 -22.749 1.00 96.88 78 LYS A CA 1
ATOM 576 C C . LYS A 1 78 ? 6.243 -4.791 -22.179 1.00 96.88 78 LYS A C 1
ATOM 578 O O . LYS A 1 78 ? 5.406 -4.547 -21.315 1.00 96.88 78 LYS A O 1
ATOM 583 N N . ALA A 1 79 ? 6.495 -6.023 -22.621 1.00 97.62 79 ALA A N 1
ATOM 584 C CA . ALA A 1 79 ? 5.792 -7.199 -22.115 1.00 97.62 79 ALA A CA 1
ATOM 585 C C . ALA A 1 79 ? 6.024 -7.402 -20.606 1.00 97.62 79 ALA A C 1
ATOM 587 O O . ALA A 1 79 ? 5.089 -7.718 -19.874 1.00 97.62 79 ALA A O 1
ATOM 588 N N . GLU A 1 80 ? 7.246 -7.164 -20.121 1.00 97.25 80 GLU A N 1
ATOM 589 C CA . GLU A 1 80 ? 7.563 -7.214 -18.693 1.00 97.25 80 GLU A CA 1
ATOM 590 C C . GLU A 1 80 ? 6.785 -6.154 -17.899 1.00 97.25 80 GLU A C 1
ATOM 592 O O . GLU A 1 80 ? 6.228 -6.463 -16.846 1.00 97.25 80 GLU A O 1
ATOM 597 N N . TYR A 1 81 ? 6.700 -4.916 -18.395 1.00 96.94 81 TYR A N 1
ATOM 598 C CA . TYR A 1 81 ? 5.922 -3.860 -17.742 1.00 96.94 81 TYR A CA 1
ATOM 599 C C . TYR A 1 81 ? 4.417 -4.131 -17.766 1.00 96.94 81 TYR A C 1
ATOM 601 O O . TYR A 1 81 ? 3.755 -3.889 -16.760 1.00 96.94 81 TYR A O 1
ATOM 609 N N . GLU A 1 82 ? 3.873 -4.653 -18.866 1.00 97.06 82 GLU A N 1
ATOM 610 C CA . GLU A 1 82 ? 2.463 -5.054 -18.946 1.00 97.06 82 GLU A CA 1
ATOM 611 C C . GLU A 1 82 ? 2.152 -6.184 -17.954 1.00 97.06 82 GLU A C 1
ATOM 613 O O . GLU A 1 82 ? 1.160 -6.112 -17.228 1.00 97.06 82 GLU A O 1
ATOM 618 N N . ALA A 1 83 ? 3.034 -7.183 -17.845 1.00 97.25 83 ALA A N 1
ATOM 619 C CA . ALA A 1 83 ? 2.903 -8.254 -16.861 1.00 97.25 83 ALA A CA 1
ATOM 620 C C . ALA A 1 83 ? 2.999 -7.728 -15.419 1.00 97.25 83 ALA A C 1
ATOM 622 O O . ALA A 1 83 ? 2.178 -8.091 -14.578 1.00 97.25 83 ALA A O 1
ATOM 623 N N . LYS A 1 84 ? 3.957 -6.834 -15.134 1.00 96.69 84 LYS A N 1
ATOM 624 C CA . LYS A 1 84 ? 4.094 -6.189 -13.818 1.00 96.69 84 LYS A CA 1
ATOM 625 C C . LYS A 1 84 ? 2.880 -5.340 -13.461 1.00 96.69 84 LYS A C 1
ATOM 627 O O . LYS A 1 84 ? 2.455 -5.371 -12.313 1.00 96.69 84 LYS A O 1
ATOM 632 N N . ALA A 1 85 ? 2.318 -4.603 -14.418 1.00 96.50 85 ALA A N 1
ATOM 633 C CA . ALA A 1 85 ? 1.109 -3.814 -14.202 1.00 96.50 85 ALA A CA 1
ATOM 634 C C . ALA A 1 85 ? -0.085 -4.720 -13.867 1.00 96.50 85 ALA A C 1
ATOM 636 O O . ALA A 1 85 ? -0.738 -4.515 -12.848 1.00 96.50 85 ALA A O 1
ATOM 637 N N . ALA A 1 86 ? -0.298 -5.786 -14.645 1.00 96.81 86 ALA A N 1
ATOM 638 C CA . ALA A 1 86 ? -1.358 -6.757 -14.376 1.00 96.81 86 ALA A CA 1
ATOM 639 C C . ALA A 1 86 ? -1.186 -7.456 -13.014 1.00 96.81 86 ALA A C 1
ATOM 641 O O . ALA A 1 86 ? -2.163 -7.671 -12.294 1.00 96.81 86 ALA A O 1
ATOM 642 N N . GLN A 1 87 ? 0.052 -7.788 -12.635 1.00 97.31 87 GLN A N 1
ATOM 643 C CA . GLN A 1 87 ? 0.352 -8.346 -11.319 1.00 97.31 87 GLN A CA 1
ATOM 644 C C . GLN A 1 87 ? 0.063 -7.337 -10.200 1.00 97.31 87 GLN A C 1
ATOM 646 O O . GLN A 1 87 ? -0.575 -7.701 -9.215 1.00 97.31 87 GLN A O 1
ATOM 651 N N . ALA A 1 88 ? 0.480 -6.078 -10.353 1.00 96.75 88 ALA A N 1
ATOM 652 C CA . ALA A 1 88 ? 0.224 -5.026 -9.374 1.00 96.75 88 ALA A CA 1
ATOM 653 C C . ALA A 1 88 ? -1.281 -4.788 -9.170 1.00 96.75 88 ALA A C 1
ATOM 655 O O . ALA A 1 88 ? -1.730 -4.671 -8.031 1.00 96.75 88 ALA A O 1
ATOM 656 N N . ASP A 1 89 ? -2.072 -4.796 -10.24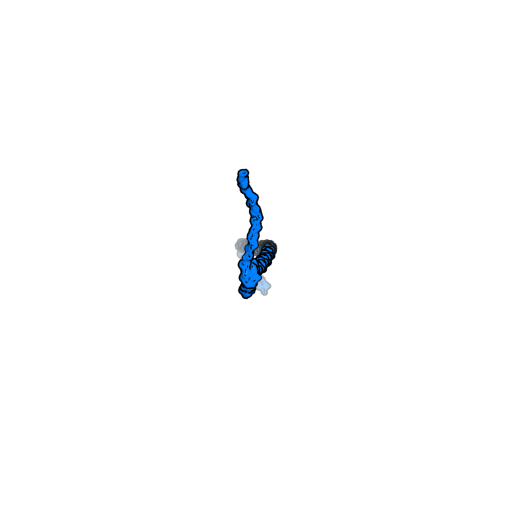6 1.00 95.88 89 ASP A N 1
ATOM 657 C CA . ASP A 1 89 ? -3.531 -4.678 -10.172 1.00 95.88 89 ASP A CA 1
ATOM 658 C C . ASP A 1 89 ? -4.161 -5.868 -9.426 1.00 95.88 89 ASP A C 1
ATOM 660 O O . ASP A 1 89 ? -5.032 -5.686 -8.569 1.00 95.88 89 ASP A O 1
ATOM 664 N N . ALA A 1 90 ? -3.695 -7.094 -9.691 1.00 97.25 90 ALA A N 1
ATOM 665 C CA . ALA A 1 90 ? -4.160 -8.294 -8.993 1.00 97.25 90 ALA A CA 1
ATOM 666 C C . ALA A 1 90 ? -3.778 -8.292 -7.499 1.00 97.25 90 ALA A C 1
ATOM 668 O O . ALA A 1 90 ? -4.582 -8.671 -6.637 1.00 97.25 90 ALA A O 1
ATOM 669 N N . GLU A 1 91 ? -2.566 -7.843 -7.171 1.00 97.19 91 GLU A N 1
ATOM 670 C CA . GLU A 1 91 ? -2.100 -7.679 -5.793 1.00 97.19 91 GLU A CA 1
ATOM 671 C C . GLU A 1 91 ? -2.900 -6.599 -5.057 1.00 97.19 91 GLU A C 1
ATOM 673 O O . GLU A 1 91 ? -3.321 -6.826 -3.921 1.00 97.19 91 GLU A O 1
ATOM 678 N N . ALA A 1 92 ? -3.190 -5.470 -5.709 1.00 97.25 92 ALA A N 1
ATOM 679 C CA . ALA A 1 92 ? -4.022 -4.406 -5.158 1.00 97.25 92 ALA A CA 1
ATOM 680 C C . ALA A 1 92 ? -5.454 -4.890 -4.884 1.00 97.25 92 ALA A C 1
ATOM 682 O O . ALA A 1 92 ? -5.986 -4.659 -3.797 1.00 97.25 92 ALA A O 1
ATOM 683 N N . ALA A 1 93 ? -6.061 -5.626 -5.820 1.00 97.19 93 ALA A N 1
ATOM 684 C CA . ALA A 1 93 ? -7.374 -6.237 -5.618 1.00 97.19 93 ALA A CA 1
ATOM 685 C C . ALA A 1 93 ? -7.369 -7.213 -4.428 1.00 97.19 93 ALA A C 1
ATOM 687 O O . ALA A 1 93 ? -8.248 -7.161 -3.568 1.00 97.19 93 ALA A O 1
ATOM 688 N N . THR A 1 94 ? -6.334 -8.051 -4.325 1.00 97.56 94 THR A N 1
ATOM 689 C CA . THR A 1 94 ? -6.162 -8.983 -3.199 1.00 97.56 94 THR A CA 1
ATOM 690 C C . THR A 1 94 ? -5.975 -8.243 -1.872 1.00 97.56 94 THR A C 1
ATOM 692 O O . THR A 1 94 ? -6.517 -8.657 -0.846 1.00 97.56 94 THR A O 1
ATOM 695 N N . MET A 1 95 ? -5.223 -7.140 -1.869 1.00 97.75 95 MET A N 1
ATOM 696 C CA . MET A 1 95 ? -5.017 -6.299 -0.691 1.00 97.75 95 MET A CA 1
ATOM 697 C C . MET A 1 95 ? -6.331 -5.670 -0.222 1.00 97.75 95 MET A C 1
ATOM 699 O O . MET A 1 95 ? -6.616 -5.693 0.973 1.00 97.75 95 MET A O 1
ATOM 703 N N . LEU A 1 96 ? -7.153 -5.170 -1.148 1.00 97.88 96 LEU A N 1
ATOM 704 C CA . LEU A 1 96 ? -8.465 -4.600 -0.835 1.00 97.88 96 LEU A CA 1
ATOM 705 C C . LEU A 1 96 ? -9.420 -5.640 -0.243 1.00 97.88 96 LEU A C 1
ATOM 707 O O . LEU A 1 96 ? -10.074 -5.362 0.759 1.00 97.88 96 LEU A O 1
ATOM 711 N N . GLU A 1 97 ? -9.483 -6.842 -0.816 1.00 97.62 97 GLU A N 1
ATOM 712 C CA . GLU A 1 97 ? -10.329 -7.920 -0.289 1.00 97.62 97 GLU A CA 1
ATOM 713 C C . GLU A 1 97 ? -9.880 -8.387 1.103 1.00 97.62 97 GLU A C 1
ATOM 715 O O . GLU A 1 97 ? -10.708 -8.583 1.998 1.00 97.62 97 GLU A O 1
ATOM 720 N N . ARG A 1 98 ? -8.564 -8.488 1.335 1.00 97.25 98 ARG A N 1
ATOM 721 C CA . ARG A 1 98 ? -8.018 -8.769 2.672 1.00 97.25 98 ARG A CA 1
ATOM 722 C C . ARG A 1 98 ? -8.369 -7.668 3.665 1.00 97.25 98 ARG A C 1
ATOM 724 O O . ARG A 1 98 ? -8.856 -7.986 4.743 1.00 97.25 98 ARG A O 1
ATOM 731 N N . ALA A 1 99 ? -8.188 -6.403 3.290 1.00 97.31 99 ALA A N 1
ATOM 732 C CA . ALA A 1 99 ? -8.512 -5.266 4.146 1.00 97.31 99 ALA A CA 1
ATOM 733 C C . ALA A 1 99 ? -10.005 -5.225 4.510 1.00 97.31 99 ALA A C 1
ATOM 735 O O . ALA A 1 99 ? -10.345 -4.960 5.659 1.00 97.31 99 ALA A O 1
ATOM 736 N N . ARG A 1 100 ? -10.900 -5.535 3.562 1.00 97.38 100 ARG A N 1
ATOM 737 C CA . ARG A 1 100 ? -12.345 -5.662 3.823 1.00 97.38 100 ARG A CA 1
ATOM 738 C C . ARG A 1 100 ? -12.647 -6.790 4.800 1.00 97.38 100 ARG A C 1
ATOM 740 O O . ARG A 1 100 ? -13.331 -6.570 5.791 1.00 97.38 100 ARG A O 1
ATOM 747 N N . THR A 1 101 ? -12.089 -7.973 4.553 1.00 97.75 101 THR A N 1
ATOM 748 C CA . THR A 1 101 ? -12.286 -9.142 5.422 1.00 97.75 101 THR A CA 1
ATOM 749 C C . THR A 1 101 ? -11.770 -8.884 6.839 1.00 97.75 101 THR A C 1
ATOM 751 O O . THR A 1 101 ? -12.415 -9.256 7.818 1.00 97.75 101 THR A O 1
ATOM 754 N N . GLU A 1 102 ? -10.615 -8.230 6.961 1.00 97.62 102 GLU A N 1
ATOM 755 C CA . GLU A 1 102 ? -10.028 -7.849 8.244 1.00 97.62 102 GLU A CA 1
ATOM 756 C C . GLU A 1 102 ? -10.876 -6.794 8.961 1.00 97.62 102 GLU A C 1
ATOM 758 O O . GLU A 1 102 ? -11.169 -6.958 10.144 1.00 97.62 102 GLU A O 1
ATOM 763 N N . ALA A 1 103 ? -11.342 -5.763 8.250 1.00 97.31 103 ALA A N 1
ATOM 764 C CA . ALA A 1 103 ? -12.237 -4.751 8.804 1.00 97.31 103 ALA A CA 1
ATOM 765 C C . ALA A 1 103 ? -13.542 -5.372 9.327 1.00 97.31 103 ALA A C 1
ATOM 767 O O . ALA A 1 103 ? -13.931 -5.105 10.464 1.00 97.31 103 ALA A O 1
ATOM 768 N N . ASP A 1 104 ? -14.173 -6.257 8.553 1.00 97.31 104 ASP A N 1
ATOM 769 C CA . ASP A 1 104 ? -15.372 -6.985 8.979 1.00 97.31 104 ASP A CA 1
ATOM 770 C C . ASP A 1 104 ? -15.097 -7.864 10.209 1.00 97.31 104 ASP A C 1
ATOM 772 O O . ASP A 1 104 ? -15.933 -7.968 11.110 1.00 97.31 104 ASP A O 1
ATOM 776 N N . GLY A 1 105 ? -13.917 -8.489 10.272 1.00 97.88 105 GLY A N 1
ATOM 777 C CA . GLY A 1 105 ? -13.464 -9.251 11.434 1.00 97.88 105 GLY A CA 1
ATOM 778 C C . GLY A 1 105 ? -13.311 -8.382 12.683 1.00 97.88 105 GLY A C 1
ATOM 779 O O . GLY A 1 105 ? -13.808 -8.747 13.748 1.00 97.88 105 GLY A O 1
ATOM 780 N N . ILE A 1 106 ? -12.687 -7.210 12.545 1.00 97.88 106 ILE A N 1
ATOM 781 C CA . ILE A 1 106 ? -12.512 -6.239 13.632 1.00 97.88 106 ILE A CA 1
ATOM 782 C C . ILE A 1 106 ? -13.867 -5.737 14.129 1.00 97.88 106 ILE A C 1
ATOM 784 O O . ILE A 1 106 ? -14.076 -5.680 15.338 1.00 97.88 106 ILE A O 1
ATOM 788 N N . VAL A 1 107 ? -14.798 -5.407 13.229 1.00 97.81 107 VAL A N 1
ATOM 789 C CA . VAL A 1 107 ? -16.144 -4.948 13.608 1.00 97.81 107 VAL A CA 1
ATOM 790 C C . VAL A 1 107 ? -16.880 -6.033 14.390 1.00 97.81 107 VAL A C 1
ATOM 792 O O . VAL A 1 107 ? -17.360 -5.762 15.487 1.00 97.81 107 VAL A O 1
ATOM 795 N N . LYS A 1 108 ? -16.895 -7.278 13.896 1.00 97.94 108 LYS A N 1
ATOM 796 C CA . LYS A 1 108 ? -17.529 -8.403 14.606 1.00 97.94 108 LYS A CA 1
ATOM 797 C C . LYS A 1 108 ? -16.912 -8.644 15.982 1.00 97.94 108 LYS A C 1
ATOM 799 O O . LYS A 1 108 ? -17.636 -8.885 16.946 1.00 97.94 108 LYS A O 1
ATOM 804 N N . GLN A 1 109 ? -15.586 -8.573 16.083 1.00 97.62 109 GLN A N 1
ATOM 805 C CA . GLN A 1 109 ? -14.892 -8.726 17.358 1.00 97.62 109 GLN A CA 1
ATOM 806 C C . GLN A 1 109 ? -15.240 -7.581 18.318 1.00 97.62 109 GLN A C 1
ATOM 808 O O . GLN A 1 109 ? -15.557 -7.830 19.478 1.00 97.62 109 GLN A O 1
ATOM 813 N N . ALA A 1 110 ? -15.253 -6.339 17.832 1.00 97.62 110 ALA A N 1
ATOM 814 C CA . ALA A 1 110 ? -15.616 -5.173 18.627 1.00 97.62 110 ALA A CA 1
ATOM 815 C C . ALA A 1 110 ? -17.069 -5.237 19.122 1.00 97.62 110 ALA A C 1
ATOM 817 O O . ALA A 1 110 ? -17.336 -4.887 20.270 1.00 97.62 110 ALA A O 1
ATOM 818 N N . GLU A 1 111 ? -18.003 -5.716 18.296 1.00 97.69 111 GLU A N 1
ATOM 819 C CA . GLU A 1 111 ? -19.393 -5.956 18.696 1.00 97.69 111 GLU A CA 1
ATOM 820 C C . GLU A 1 111 ? -19.493 -7.026 19.792 1.00 97.69 111 GLU A C 1
ATOM 822 O O . GLU A 1 111 ? -20.177 -6.815 20.797 1.00 97.69 111 GLU A O 1
ATOM 827 N N . ALA A 1 112 ? -18.779 -8.146 19.640 1.00 98.06 112 ALA A N 1
ATOM 828 C CA . ALA A 1 112 ? -18.742 -9.212 20.639 1.00 98.06 112 ALA A CA 1
ATOM 829 C C . ALA A 1 112 ? -18.154 -8.725 21.976 1.00 98.06 112 ALA A C 1
ATOM 831 O O . ALA A 1 112 ? -18.729 -8.969 23.041 1.00 98.06 112 ALA A O 1
ATOM 832 N N . ASP A 1 113 ? -17.050 -7.980 21.926 1.00 97.75 113 ASP A N 1
ATOM 833 C CA . ASP A 1 113 ? -16.407 -7.410 23.108 1.00 97.75 113 ASP A CA 1
ATOM 834 C C . ASP A 1 113 ? -17.298 -6.354 23.775 1.00 97.75 113 ASP A C 1
ATOM 836 O O . ASP A 1 113 ? -17.427 -6.330 25.002 1.00 97.75 113 ASP A O 1
ATOM 840 N N . ALA A 1 114 ? -17.975 -5.511 22.990 1.00 97.81 114 ALA A N 1
ATOM 841 C CA . ALA A 1 114 ? -18.934 -4.540 23.503 1.00 97.81 114 ALA A CA 1
ATOM 842 C C . ALA A 1 114 ? -20.113 -5.228 24.207 1.00 97.81 114 ALA A C 1
ATOM 844 O O . ALA A 1 114 ? -20.470 -4.835 25.321 1.00 97.81 114 ALA A O 1
ATOM 845 N N . ALA A 1 115 ? -20.677 -6.285 23.615 1.00 97.75 115 ALA A N 1
ATOM 846 C CA . ALA A 1 115 ? -21.741 -7.072 24.233 1.00 97.75 115 ALA A CA 1
ATOM 847 C C . ALA A 1 115 ? -21.279 -7.711 25.555 1.00 97.75 115 ALA A C 1
ATOM 849 O O . ALA A 1 115 ? -21.961 -7.592 26.575 1.00 97.75 115 ALA A O 1
ATOM 850 N N . ALA A 1 116 ? -20.082 -8.306 25.579 1.00 98.00 116 ALA A N 1
ATOM 851 C CA . ALA A 1 116 ? -19.500 -8.879 26.791 1.00 98.00 116 ALA A CA 1
ATOM 852 C C . ALA A 1 116 ? -19.250 -7.821 27.883 1.00 98.00 116 ALA A C 1
ATOM 854 O O . ALA A 1 116 ? -19.465 -8.073 29.073 1.00 98.00 116 ALA A O 1
ATOM 855 N N . LEU A 1 117 ? -18.822 -6.613 27.501 1.00 98.00 117 LEU A N 1
ATOM 856 C CA . LEU A 1 117 ? -18.643 -5.490 28.423 1.00 98.00 117 LEU A CA 1
ATOM 857 C C . LEU A 1 117 ? -19.967 -5.027 29.034 1.00 98.00 117 LEU A C 1
ATOM 859 O O . LEU A 1 117 ? -20.004 -4.743 30.236 1.00 98.00 117 LEU A O 1
ATOM 863 N N . VAL A 1 118 ? -21.029 -4.939 28.228 1.00 98.19 118 VAL A N 1
ATOM 864 C CA . VAL A 1 118 ? -22.376 -4.579 28.692 1.00 98.19 118 VAL A CA 1
ATOM 865 C C . VAL A 1 118 ? -22.889 -5.625 29.675 1.00 98.19 118 VAL A C 1
ATOM 867 O O . VAL A 1 118 ? -23.258 -5.256 30.787 1.00 98.19 118 VAL A O 1
ATOM 870 N N . GLU A 1 119 ? -22.812 -6.909 29.327 1.00 97.94 119 GLU A N 1
ATOM 871 C CA . GLU A 1 119 ? -23.223 -8.020 30.196 1.00 97.94 119 GLU A CA 1
ATOM 872 C C . GLU A 1 119 ? -22.474 -7.993 31.536 1.00 97.94 119 GLU A C 1
ATOM 874 O O . GLU A 1 119 ? -23.072 -8.044 32.611 1.00 97.94 119 GLU A O 1
ATOM 879 N N . ARG A 1 120 ? -21.147 -7.820 31.503 1.00 98.19 120 ARG A N 1
ATOM 880 C CA . ARG A 1 120 ? -20.342 -7.707 32.727 1.00 98.19 120 ARG A CA 1
ATOM 881 C C . ARG A 1 120 ? -20.767 -6.509 33.575 1.00 98.19 120 ARG A C 1
ATOM 883 O O . ARG A 1 120 ? -20.785 -6.599 34.802 1.00 98.19 120 ARG A O 1
ATOM 890 N N . ARG A 1 121 ? -21.064 -5.364 32.951 1.00 97.81 121 ARG A N 1
ATOM 891 C CA . ARG A 1 121 ? -21.523 -4.166 33.670 1.00 97.81 121 ARG A CA 1
ATOM 892 C C . ARG A 1 121 ? -22.912 -4.346 34.265 1.00 97.81 121 ARG A C 1
ATOM 894 O O . ARG A 1 121 ? -23.108 -3.883 35.386 1.00 97.81 121 ARG A O 1
ATOM 901 N N . ALA A 1 122 ? -23.818 -5.021 33.563 1.00 97.81 122 ALA A N 1
ATOM 902 C CA . ALA A 1 122 ? -25.141 -5.358 34.071 1.00 97.81 122 ALA A CA 1
ATOM 903 C C . ALA A 1 122 ? -25.026 -6.216 35.337 1.00 97.81 122 ALA A C 1
ATOM 905 O O . ALA A 1 122 ? -25.492 -5.793 36.391 1.00 97.81 122 ALA A O 1
ATOM 906 N N . ARG A 1 123 ? -24.258 -7.312 35.288 1.00 97.94 123 ARG A N 1
ATOM 907 C CA . ARG A 1 123 ? -24.016 -8.171 36.463 1.00 97.94 123 ARG A CA 1
ATOM 908 C C . ARG A 1 123 ? -23.404 -7.415 37.637 1.00 97.94 123 ARG A C 1
ATOM 910 O O . ARG A 1 123 ? -23.882 -7.518 38.756 1.00 97.94 123 ARG A O 1
ATOM 917 N N . MET A 1 124 ? -22.391 -6.579 37.391 1.00 97.94 124 MET A N 1
ATOM 918 C CA . MET A 1 124 ? -21.808 -5.753 38.457 1.00 97.94 124 MET A CA 1
ATOM 919 C C . MET A 1 124 ? -22.815 -4.769 39.070 1.00 97.94 124 MET A C 1
ATOM 921 O O . MET A 1 124 ? -22.683 -4.420 40.242 1.00 97.94 124 MET A O 1
ATOM 925 N N . ALA A 1 125 ? -23.766 -4.255 38.286 1.00 98.06 125 ALA A N 1
ATOM 926 C CA . ALA A 1 125 ? -24.819 -3.387 38.798 1.00 98.06 125 ALA A CA 1
ATOM 927 C C . ALA A 1 125 ? -25.831 -4.184 39.631 1.00 98.06 125 ALA A C 1
ATOM 929 O O . ALA A 1 125 ? -26.156 -3.758 40.736 1.00 98.06 125 ALA A O 1
ATOM 930 N N . GLU A 1 126 ? -26.255 -5.353 39.151 1.00 97.88 126 GLU A N 1
ATOM 931 C CA . GLU A 1 126 ? -27.136 -6.276 39.876 1.00 97.88 126 GLU A CA 1
ATOM 932 C C . GLU A 1 126 ? -26.519 -6.715 41.210 1.00 97.88 126 GLU A C 1
ATOM 934 O O . GLU A 1 126 ? -27.160 -6.596 42.252 1.00 97.88 126 GLU A O 1
ATOM 939 N N . ASP A 1 127 ? -25.242 -7.103 41.214 1.00 97.88 127 ASP A N 1
ATOM 940 C CA . ASP A 1 127 ? -24.514 -7.485 42.428 1.00 97.88 127 ASP A CA 1
ATOM 941 C C . ASP A 1 127 ? -24.445 -6.334 43.443 1.00 97.88 127 ASP A C 1
ATOM 943 O O . ASP A 1 127 ? -24.596 -6.539 44.652 1.00 97.88 127 ASP A O 1
ATOM 947 N N . LYS A 1 128 ? -24.239 -5.098 42.965 1.00 97.81 128 LYS A N 1
ATOM 948 C CA . LYS A 1 128 ? -24.239 -3.897 43.815 1.00 97.81 128 LYS A CA 1
ATOM 949 C C . LYS A 1 128 ? -25.620 -3.604 44.386 1.00 97.81 128 LYS A C 1
ATOM 951 O O . LYS A 1 128 ? -25.705 -3.251 45.560 1.00 97.81 128 LYS A O 1
ATOM 956 N N . ILE A 1 129 ? -26.675 -3.755 43.587 1.00 97.81 129 ILE A N 1
ATOM 957 C CA . ILE A 1 129 ? -28.061 -3.593 44.040 1.00 97.81 129 ILE A CA 1
ATOM 958 C C . ILE A 1 129 ? -28.365 -4.637 45.115 1.00 97.81 129 ILE A C 1
ATOM 960 O O . ILE A 1 129 ? -28.742 -4.265 46.220 1.00 97.81 129 ILE A O 1
ATOM 964 N N . ALA A 1 130 ? -28.076 -5.915 44.866 1.00 97.69 130 ALA A N 1
ATOM 965 C CA . ALA A 1 130 ? -28.297 -6.989 45.833 1.00 97.69 130 ALA A CA 1
ATOM 966 C C . ALA A 1 130 ? -27.480 -6.805 47.128 1.00 97.69 130 ALA A C 1
ATOM 968 O O . ALA A 1 130 ? -27.927 -7.145 48.228 1.00 97.69 130 ALA A O 1
ATOM 969 N N . ALA A 1 131 ? -26.259 -6.269 47.040 1.00 97.81 131 ALA A N 1
ATOM 970 C CA . ALA A 1 131 ? -25.476 -5.904 48.219 1.00 97.81 131 ALA A CA 1
ATOM 971 C C . ALA A 1 131 ? -26.112 -4.738 48.998 1.00 97.81 131 ALA A C 1
ATOM 973 O O . ALA A 1 131 ? -26.218 -4.818 50.223 1.00 97.81 131 ALA A O 1
ATOM 974 N N . ALA A 1 132 ? -26.569 -3.692 48.304 1.00 97.50 132 ALA A N 1
ATOM 975 C CA . ALA A 1 132 ? -27.232 -2.541 48.914 1.00 97.50 132 ALA A CA 1
ATOM 976 C C . ALA A 1 132 ? -28.576 -2.917 49.559 1.00 97.50 132 ALA A C 1
ATOM 978 O O . ALA A 1 132 ? -28.858 -2.481 50.671 1.00 97.50 132 ALA A O 1
ATOM 979 N N . GLU A 1 133 ? -29.370 -3.774 48.917 1.00 98.00 133 GLU A N 1
ATOM 980 C CA . GLU A 1 133 ? -30.631 -4.294 49.456 1.00 98.00 133 GLU A CA 1
ATOM 981 C C . GLU A 1 133 ? -30.415 -5.072 50.753 1.00 98.00 133 GLU A C 1
ATOM 983 O O . GLU A 1 133 ? -31.110 -4.836 51.743 1.00 98.00 133 GLU A O 1
ATOM 988 N N . ARG A 1 134 ? -29.412 -5.962 50.786 1.00 97.56 134 ARG A N 1
ATOM 989 C CA . ARG A 1 134 ? -29.041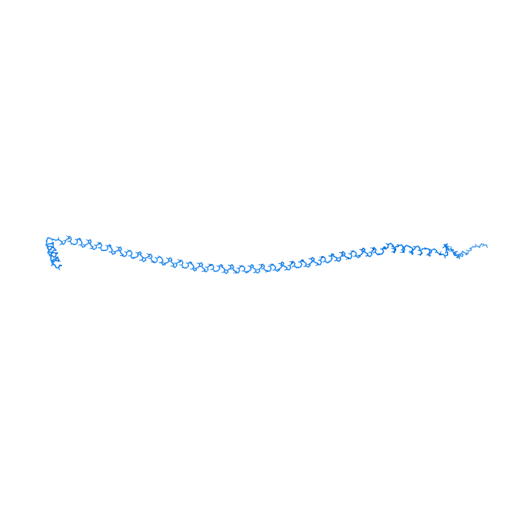 -6.683 52.012 1.00 97.56 134 ARG A CA 1
ATOM 990 C C . ARG A 1 134 ? -28.615 -5.724 53.120 1.00 97.56 134 ARG A C 1
ATOM 992 O O . ARG A 1 134 ? -29.061 -5.886 54.251 1.00 97.56 134 ARG A O 1
ATOM 999 N N . ALA A 1 135 ? -27.799 -4.720 52.803 1.00 97.62 135 ALA A N 1
ATOM 1000 C CA . ALA A 1 135 ? -27.369 -3.722 53.780 1.00 97.62 135 ALA A CA 1
ATOM 1001 C C . ALA A 1 135 ? -28.555 -2.906 54.329 1.00 97.62 135 ALA A C 1
ATOM 1003 O O . ALA A 1 135 ? -28.665 -2.727 55.540 1.00 97.62 135 ALA A O 1
ATOM 1004 N N . ALA A 1 136 ? -29.477 -2.478 53.461 1.00 97.31 136 ALA A N 1
ATOM 1005 C CA . ALA A 1 136 ? -30.674 -1.739 53.854 1.00 97.31 136 ALA A CA 1
ATOM 1006 C C . ALA A 1 136 ? -31.614 -2.581 54.734 1.00 97.31 136 ALA A C 1
ATOM 1008 O O . ALA A 1 136 ? -32.141 -2.087 55.731 1.00 97.31 136 ALA A O 1
ATOM 1009 N N . LEU A 1 137 ? -31.799 -3.865 54.408 1.00 97.75 137 LEU A N 1
ATOM 1010 C CA . LEU A 1 137 ? -32.571 -4.804 55.229 1.00 97.75 137 LEU A CA 1
ATOM 1011 C C . LEU A 1 137 ? -31.975 -4.964 56.631 1.00 97.75 137 LEU A C 1
ATOM 1013 O O . LEU A 1 137 ? -32.713 -4.909 57.617 1.00 97.75 137 LEU A O 1
ATOM 1017 N N . GLU A 1 138 ? -30.657 -5.136 56.729 1.00 97.56 138 GLU A N 1
ATOM 1018 C CA . GLU A 1 138 ? -29.966 -5.219 58.018 1.00 97.56 138 GLU A CA 1
ATOM 1019 C C . GLU A 1 138 ? -30.077 -3.909 58.811 1.00 97.56 138 GLU A C 1
ATOM 1021 O O . GLU A 1 138 ? -30.344 -3.939 60.012 1.00 97.56 138 GLU A O 1
ATOM 1026 N N . GLU A 1 139 ? -29.988 -2.751 58.152 1.00 97.44 139 GLU A N 1
ATOM 1027 C CA . GLU A 1 139 ? -30.181 -1.452 58.803 1.00 97.44 139 GLU A CA 1
ATOM 1028 C C . GLU A 1 139 ? -31.606 -1.292 59.364 1.00 97.44 139 GLU A C 1
ATOM 1030 O O . GLU A 1 139 ? -31.785 -0.842 60.500 1.00 97.44 139 GLU A O 1
ATOM 1035 N N . VAL A 1 140 ? -32.635 -1.698 58.609 1.00 97.81 140 VAL A N 1
ATOM 1036 C CA . VAL A 1 140 ? -34.034 -1.670 59.073 1.00 97.81 140 VAL A CA 1
ATOM 1037 C C . VAL A 1 140 ? -34.234 -2.615 60.258 1.00 97.81 140 VAL A C 1
ATOM 1039 O O . VAL A 1 140 ? -34.861 -2.226 61.246 1.00 97.81 140 VAL A O 1
ATOM 1042 N N . ARG A 1 141 ? -33.672 -3.830 60.207 1.00 97.19 141 ARG A N 1
ATOM 1043 C CA . ARG A 1 141 ? -33.719 -4.789 61.324 1.00 97.19 141 ARG A CA 1
ATOM 1044 C C . ARG A 1 141 ? -33.048 -4.232 62.574 1.00 97.19 141 ARG A C 1
ATOM 1046 O O . ARG A 1 141 ? -33.632 -4.313 63.653 1.00 97.19 141 ARG A O 1
ATOM 1053 N N . ALA A 1 142 ? -31.873 -3.625 62.430 1.00 97.56 142 ALA A N 1
ATOM 1054 C CA . ALA A 1 142 ? -31.157 -2.999 63.536 1.00 97.56 142 ALA A CA 1
ATOM 1055 C C . ALA A 1 142 ? -31.966 -1.849 64.158 1.00 97.56 142 ALA A C 1
ATOM 1057 O O . ALA A 1 142 ? -32.114 -1.794 65.380 1.00 97.56 142 ALA A O 1
ATOM 1058 N N . LYS A 1 143 ? -32.565 -0.972 63.337 1.00 97.06 143 LYS A N 1
ATOM 1059 C CA . LYS A 1 143 ? -33.444 0.113 63.816 1.00 97.06 143 LYS A CA 1
ATOM 1060 C C . LYS A 1 143 ? -34.685 -0.422 64.529 1.00 97.06 143 LYS A C 1
ATOM 1062 O O . LYS A 1 143 ? -35.043 0.093 65.586 1.00 97.06 143 LYS A O 1
ATOM 1067 N N . ALA A 1 144 ? -35.319 -1.465 63.994 1.00 97.25 144 ALA A N 1
ATOM 1068 C CA . ALA A 1 144 ? -36.478 -2.099 64.618 1.00 97.25 144 ALA A CA 1
ATOM 1069 C C . ALA A 1 144 ? -36.120 -2.748 65.966 1.00 97.25 144 ALA A C 1
ATOM 1071 O O . ALA A 1 144 ? -36.837 -2.553 66.945 1.00 97.25 144 ALA A O 1
ATOM 1072 N N . ALA A 1 145 ? -34.990 -3.460 66.045 1.00 97.06 145 ALA A N 1
ATOM 1073 C CA . ALA A 1 145 ? -34.497 -4.053 67.287 1.00 97.06 145 ALA A CA 1
ATOM 1074 C C . ALA A 1 145 ? -34.170 -2.983 68.342 1.00 97.06 145 ALA A C 1
ATOM 1076 O O . ALA A 1 145 ? -34.546 -3.129 69.508 1.00 97.06 145 ALA A O 1
ATOM 1077 N N . ALA A 1 146 ? -33.533 -1.879 67.938 1.00 96.75 146 ALA A N 1
ATOM 1078 C CA . ALA A 1 146 ? -33.251 -0.751 68.822 1.00 96.75 146 ALA A CA 1
ATOM 1079 C C . ALA A 1 146 ? -34.542 -0.091 69.340 1.00 96.75 146 ALA A C 1
ATOM 1081 O O . ALA A 1 146 ? -34.675 0.135 70.542 1.00 96.75 146 ALA A O 1
ATOM 1082 N N . ALA A 1 147 ? -35.523 0.151 68.462 1.00 96.38 147 ALA A N 1
ATOM 1083 C CA . ALA A 1 147 ? -36.817 0.719 68.841 1.00 96.38 147 ALA A CA 1
ATOM 1084 C C . ALA A 1 147 ? -37.608 -0.209 69.780 1.00 96.38 147 ALA A C 1
ATOM 1086 O O . ALA A 1 147 ? -38.159 0.25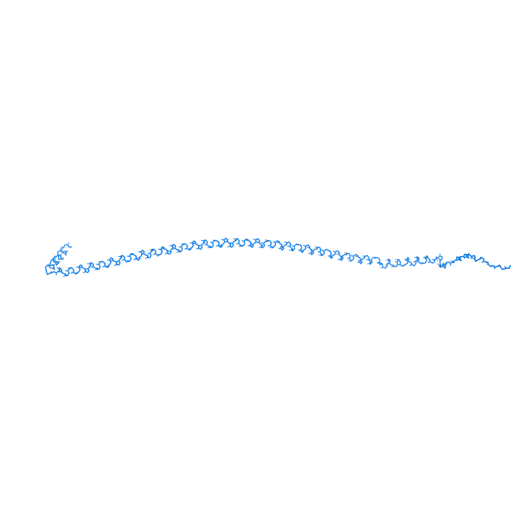3 70.779 1.00 96.38 147 ALA A O 1
ATOM 1087 N N . ALA A 1 148 ? -37.628 -1.517 69.503 1.00 96.69 148 ALA A N 1
ATOM 1088 C CA . ALA A 1 148 ? -38.270 -2.508 70.363 1.00 96.69 148 ALA A CA 1
ATOM 1089 C C . ALA A 1 148 ? -37.608 -2.579 71.747 1.00 96.69 148 ALA A C 1
ATOM 1091 O O . ALA A 1 148 ? -38.307 -2.611 72.758 1.00 96.69 148 ALA A O 1
ATOM 1092 N N . THR A 1 149 ? -36.273 -2.540 71.802 1.00 96.25 149 THR A N 1
ATOM 1093 C CA . THR A 1 149 ? -35.519 -2.535 73.066 1.00 96.25 149 THR A CA 1
ATOM 1094 C C . THR A 1 149 ? -35.804 -1.268 73.873 1.00 96.25 149 THR A C 1
ATOM 1096 O O . THR A 1 149 ? -36.098 -1.364 75.061 1.00 96.25 149 THR A O 1
ATOM 1099 N N . ALA A 1 150 ? -35.817 -0.095 73.232 1.00 95.19 150 ALA A N 1
ATOM 1100 C CA . ALA A 1 150 ? -36.156 1.169 73.888 1.00 95.19 150 ALA A CA 1
ATOM 1101 C C . ALA A 1 150 ? -37.608 1.193 74.410 1.00 95.19 150 ALA A C 1
ATOM 1103 O O . ALA A 1 150 ? -37.876 1.673 75.513 1.00 95.19 150 ALA A O 1
ATOM 1104 N N . ALA A 1 151 ? -38.558 0.641 73.646 1.00 94.81 151 ALA A N 1
ATOM 1105 C CA . ALA A 1 151 ? -39.947 0.511 74.080 1.00 94.81 151 ALA A CA 1
ATOM 1106 C C . ALA A 1 151 ? -40.087 -0.456 75.268 1.00 94.81 151 ALA A C 1
ATOM 1108 O O . ALA A 1 151 ? -40.791 -0.144 76.230 1.00 94.81 151 ALA A O 1
ATOM 1109 N N . ALA A 1 152 ? -39.389 -1.597 75.234 1.00 94.12 152 ALA A N 1
ATOM 1110 C CA . ALA A 1 152 ? -39.349 -2.552 76.338 1.00 94.12 152 ALA A CA 1
ATOM 1111 C C . ALA A 1 152 ? -38.734 -1.932 77.603 1.00 94.12 152 ALA A C 1
ATOM 1113 O O . ALA A 1 152 ? -39.302 -2.074 78.682 1.00 94.12 152 ALA A O 1
ATOM 1114 N N . GLU A 1 153 ? -37.633 -1.187 77.475 1.00 93.12 153 GLU A N 1
ATOM 1115 C CA . GLU A 1 153 ? -37.004 -0.449 78.576 1.00 93.12 153 GLU A CA 1
ATOM 1116 C C . GLU A 1 153 ? -37.977 0.555 79.213 1.00 93.12 153 GLU A C 1
ATOM 1118 O O . GLU A 1 153 ? -38.130 0.589 80.435 1.00 93.12 153 GLU A O 1
ATOM 1123 N N . SER A 1 154 ? -38.683 1.336 78.389 1.00 93.00 154 SER A N 1
ATOM 1124 C CA . SER A 1 154 ? -39.699 2.287 78.853 1.00 93.00 154 SER A CA 1
ATOM 1125 C C . SER A 1 154 ? -40.854 1.587 79.581 1.00 93.00 154 SER A C 1
ATOM 1127 O O . SER A 1 154 ? -41.255 2.006 80.671 1.00 93.00 154 SER A O 1
ATOM 1129 N N . LEU A 1 155 ? -41.351 0.471 79.033 1.00 91.06 155 LEU A N 1
ATOM 1130 C CA . LEU A 1 155 ? -42.423 -0.310 79.647 1.00 91.06 155 LEU A CA 1
ATOM 1131 C C . LEU A 1 155 ? -41.989 -0.915 80.988 1.00 91.06 155 LEU A C 1
ATOM 1133 O O . LEU A 1 155 ? -42.729 -0.792 81.965 1.00 91.06 155 LEU A O 1
ATOM 1137 N N . ILE A 1 156 ? -40.793 -1.510 81.058 1.00 88.50 156 ILE A N 1
ATOM 1138 C CA . ILE A 1 156 ? -40.216 -2.050 82.298 1.00 88.50 156 ILE A CA 1
ATOM 1139 C C . ILE A 1 156 ? -40.107 -0.936 83.341 1.00 88.50 156 ILE A C 1
ATOM 1141 O O . ILE A 1 156 ? -40.617 -1.093 84.447 1.00 88.50 156 ILE A O 1
ATOM 1145 N N . ARG A 1 157 ? -39.549 0.226 82.978 1.00 87.31 157 ARG A N 1
ATOM 1146 C CA . ARG A 1 157 ? -39.431 1.386 83.877 1.00 87.31 157 ARG A CA 1
ATOM 1147 C C . ARG A 1 157 ? -40.786 1.859 84.413 1.00 87.31 157 ARG A C 1
ATOM 1149 O O . ARG A 1 157 ? -40.867 2.274 85.560 1.00 87.31 157 ARG A O 1
ATOM 1156 N N . SER A 1 158 ? -41.847 1.779 83.607 1.00 86.94 158 SER A N 1
ATOM 1157 C CA . SER A 1 158 ? -43.207 2.159 84.026 1.00 86.94 158 SER A CA 1
ATOM 1158 C C . SER A 1 158 ? -43.926 1.120 84.901 1.00 86.94 158 SER A C 1
ATOM 1160 O O . SER A 1 158 ? -44.903 1.456 85.566 1.00 86.94 158 SER A O 1
ATOM 1162 N N . LYS A 1 159 ? -43.488 -0.146 84.872 1.00 82.25 159 LYS A N 1
ATOM 1163 C CA . LYS A 1 159 ? -44.133 -1.283 85.555 1.00 82.25 159 LYS A CA 1
ATOM 1164 C C . LYS A 1 159 ? -43.355 -1.796 86.767 1.00 82.25 159 LYS A C 1
ATOM 1166 O O . LYS A 1 159 ? -43.906 -2.584 87.529 1.00 82.25 159 LYS A O 1
ATOM 1171 N N . VAL A 1 160 ? -42.101 -1.382 86.933 1.00 78.12 160 VAL A N 1
ATOM 1172 C CA . VAL A 1 160 ? -41.286 -1.687 88.111 1.00 78.12 160 VAL A CA 1
ATOM 1173 C C . VAL A 1 160 ? -41.784 -0.862 89.297 1.00 78.12 160 VAL A C 1
ATOM 1175 O O . VAL A 1 160 ? -41.678 0.362 89.322 1.00 78.12 160 VAL A O 1
ATOM 1178 N N . ASP A 1 161 ? -42.348 -1.566 90.273 1.00 79.75 161 ASP A N 1
ATOM 1179 C CA . ASP A 1 161 ? -42.668 -1.076 91.608 1.00 79.75 161 ASP A CA 1
ATOM 1180 C C . ASP A 1 161 ? -41.943 -1.931 92.668 1.00 79.75 161 ASP A C 1
ATOM 1182 O O . ASP A 1 161 ? -41.358 -2.975 92.365 1.00 79.75 161 ASP A O 1
ATOM 1186 N N . ALA A 1 162 ? -41.998 -1.516 93.936 1.00 74.44 162 ALA A N 1
ATOM 1187 C CA . ALA A 1 162 ? -41.312 -2.211 95.031 1.00 74.44 162 ALA A CA 1
ATOM 1188 C C . ALA A 1 162 ? -41.752 -3.684 95.224 1.00 74.44 162 ALA A C 1
ATOM 1190 O O . ALA A 1 162 ? -41.025 -4.476 95.829 1.00 74.44 162 ALA A O 1
ATOM 1191 N N . GLY A 1 163 ? -42.940 -4.068 94.737 1.00 77.31 163 GLY A N 1
ATOM 1192 C CA . GLY A 1 163 ? -43.433 -5.446 94.762 1.00 77.31 163 GLY A CA 1
ATOM 1193 C C . GLY A 1 163 ? -42.886 -6.296 93.612 1.00 77.31 163 GLY A C 1
ATOM 1194 O O . GLY A 1 163 ? -42.563 -7.470 93.817 1.00 77.31 163 GLY A O 1
ATOM 1195 N N . ALA A 1 164 ? -42.748 -5.713 92.420 1.00 77.81 164 ALA A N 1
ATOM 1196 C CA . ALA A 1 164 ? -42.095 -6.334 91.270 1.00 77.81 164 ALA A CA 1
ATOM 1197 C C . ALA A 1 164 ? -40.597 -6.586 91.528 1.00 77.81 164 ALA A C 1
ATOM 1199 O O . ALA A 1 164 ? -40.122 -7.690 91.256 1.00 77.81 164 ALA A O 1
ATOM 1200 N N . ASP A 1 165 ? -39.889 -5.630 92.141 1.00 79.75 165 ASP A N 1
ATOM 1201 C CA . ASP A 1 165 ? -38.462 -5.762 92.476 1.00 79.75 165 ASP A CA 1
ATOM 1202 C C . ASP A 1 165 ? -38.192 -6.936 93.426 1.00 79.75 165 ASP A C 1
ATOM 1204 O O . ASP A 1 165 ? -37.311 -7.759 93.169 1.00 79.75 165 ASP A O 1
ATOM 1208 N N . ARG A 1 166 ? -38.994 -7.083 94.494 1.00 82.44 166 ARG A N 1
ATOM 1209 C CA . ARG A 1 166 ? -38.879 -8.230 95.415 1.00 82.44 166 ARG A CA 1
ATOM 1210 C C . ARG A 1 166 ? -39.072 -9.564 94.697 1.00 82.44 166 ARG A C 1
ATOM 1212 O O . ARG A 1 166 ? -38.251 -10.460 94.862 1.00 82.44 166 ARG A O 1
ATOM 1219 N N . LYS A 1 167 ? -40.099 -9.684 93.847 1.00 84.81 167 LYS A N 1
ATOM 1220 C CA . LYS A 1 167 ? -40.341 -10.909 93.062 1.00 84.81 167 LYS A CA 1
ATOM 1221 C C . LYS A 1 167 ? -39.195 -11.230 92.100 1.00 84.81 167 LYS A C 1
ATOM 1223 O O . LYS A 1 167 ? -38.886 -12.404 91.912 1.00 84.81 167 LYS A O 1
ATOM 1228 N N . MET A 1 168 ? -38.570 -10.222 91.487 1.00 83.44 168 MET A N 1
ATOM 1229 C CA . MET A 1 168 ? -37.417 -10.415 90.600 1.00 83.44 168 MET A CA 1
ATOM 1230 C C . MET A 1 168 ? -36.172 -10.878 91.365 1.00 83.44 168 MET A C 1
ATOM 1232 O O . MET A 1 168 ? -35.477 -11.776 90.890 1.00 83.44 168 MET A O 1
ATOM 1236 N N . VAL A 1 169 ? -35.917 -10.322 92.555 1.00 86.00 169 VAL A N 1
ATOM 1237 C CA . VAL A 1 169 ? -34.831 -10.761 93.447 1.00 86.00 169 VAL A CA 1
ATOM 1238 C C . VAL A 1 169 ? -35.055 -12.203 93.903 1.00 86.00 169 VAL A C 1
ATOM 1240 O O . VAL A 1 169 ? -34.154 -13.029 93.761 1.00 86.00 169 VAL A O 1
ATOM 1243 N N . ASP A 1 170 ? -36.265 -12.539 94.350 1.00 87.00 170 ASP A N 1
ATOM 1244 C CA . ASP A 1 170 ? -36.612 -13.902 94.765 1.00 87.00 170 ASP A CA 1
ATOM 1245 C C . ASP A 1 170 ? -36.469 -14.902 93.601 1.00 87.00 170 ASP A C 1
ATOM 1247 O O . ASP A 1 170 ? -35.935 -15.999 93.778 1.00 87.00 170 ASP A O 1
ATOM 1251 N N . ALA A 1 171 ? -36.871 -14.518 92.382 1.00 86.06 171 ALA A N 1
ATOM 1252 C CA . ALA A 1 171 ? -36.710 -15.338 91.181 1.00 86.06 171 ALA A CA 1
ATOM 1253 C C . ALA A 1 171 ? -35.239 -15.506 90.755 1.00 86.06 171 ALA A C 1
ATOM 1255 O O . ALA A 1 171 ? -34.852 -16.598 90.335 1.00 86.06 171 ALA A O 1
ATOM 1256 N N . ALA A 1 172 ? -34.406 -14.466 90.876 1.00 87.25 172 ALA A N 1
ATOM 1257 C CA . ALA A 1 172 ? -32.971 -14.541 90.593 1.00 87.25 172 ALA A CA 1
ATOM 1258 C C . ALA A 1 172 ? -32.239 -15.440 91.604 1.00 87.25 172 ALA A C 1
ATOM 1260 O O . ALA A 1 172 ? -31.442 -16.288 91.199 1.00 87.25 172 ALA A O 1
ATOM 1261 N N . ILE A 1 173 ? -32.569 -15.326 92.898 1.00 87.62 173 ILE A N 1
ATOM 1262 C CA . ILE A 1 173 ? -32.064 -16.211 93.960 1.00 87.62 173 ILE A CA 1
ATOM 1263 C C . ILE A 1 173 ? -32.507 -17.658 93.694 1.00 87.62 173 ILE A C 1
ATOM 1265 O O . ILE A 1 173 ? -31.685 -18.573 93.720 1.00 87.62 173 ILE A O 1
ATOM 1269 N N . ALA A 1 174 ? -33.777 -17.878 93.346 1.00 88.19 174 ALA A N 1
ATOM 1270 C CA . ALA A 1 174 ? -34.294 -19.203 93.004 1.00 88.19 174 ALA A CA 1
ATOM 1271 C C . ALA A 1 174 ? -33.715 -19.775 91.694 1.00 88.19 174 ALA A C 1
ATOM 1273 O O . ALA A 1 174 ? -33.677 -20.992 91.526 1.00 88.19 174 ALA A O 1
ATOM 1274 N N . GLY A 1 175 ? -33.296 -18.931 90.747 1.00 85.38 175 GLY A N 1
ATOM 1275 C CA . GLY A 1 175 ? -32.634 -19.334 89.502 1.00 85.38 175 GLY A CA 1
ATOM 1276 C C . GLY A 1 175 ? -31.155 -19.679 89.691 1.00 85.38 175 GLY A C 1
ATOM 1277 O O . GLY A 1 175 ? -30.650 -20.574 89.016 1.00 85.38 175 GLY A O 1
ATOM 1278 N N . LEU A 1 176 ? -30.478 -19.013 90.632 1.00 83.06 176 LEU A N 1
ATOM 1279 C CA . LEU A 1 176 ? -29.130 -19.367 91.085 1.00 83.06 176 LEU A CA 1
ATOM 1280 C C . LEU A 1 176 ? -29.129 -20.668 91.889 1.00 83.06 176 LEU A C 1
ATOM 1282 O O . LEU A 1 176 ? -28.234 -21.474 91.704 1.00 83.06 176 LEU A O 1
ATOM 1286 N N . ALA A 1 177 ? -30.155 -20.907 92.708 1.00 81.38 177 ALA A N 1
ATOM 1287 C CA . ALA A 1 177 ? -30.316 -22.154 93.460 1.00 81.38 177 ALA A CA 1
ATOM 1288 C C . ALA A 1 177 ? -30.705 -23.373 92.593 1.00 81.38 177 ALA A C 1
ATOM 1290 O O . ALA A 1 177 ? -30.729 -24.496 93.089 1.00 81.38 177 ALA A O 1
ATOM 1291 N N . ARG A 1 178 ? -31.072 -23.155 91.320 1.00 74.62 178 ARG A N 1
ATOM 1292 C CA . ARG A 1 178 ? -31.497 -24.194 90.358 1.00 74.62 178 ARG A CA 1
ATOM 1293 C C . ARG A 1 178 ? -30.407 -24.550 89.338 1.00 74.62 178 ARG A C 1
ATOM 1295 O O . ARG A 1 178 ? -30.628 -25.428 88.505 1.00 74.62 178 ARG A O 1
ATOM 1302 N N . ARG A 1 179 ? -29.282 -23.836 89.378 1.00 51.88 179 ARG A N 1
ATOM 1303 C CA . ARG A 1 179 ? -28.022 -24.187 88.719 1.00 51.88 179 ARG A CA 1
ATOM 1304 C C . ARG A 1 179 ? -27.095 -24.826 89.741 1.00 51.88 179 ARG A C 1
ATOM 1306 O O . ARG A 1 179 ? -26.301 -25.680 89.303 1.00 51.88 179 ARG A O 1
#

Radius of gyration: 72.4 Å; Cα contacts (8 Å, |Δi|>4): 12; chains: 1; bounding box: 100×55×222 Å

Foldseek 3Di:
DDDDDDPDPDPDPPPPAPDDPNHHPVRVVVVVVVVVVVVCVVVVVVVVVVVVVVVVVVVVVVVVVVVVVVVVVVVVVVVVVVVVVVVVVVVVVVVVVVVVVVVVVVVVVVVVVVVVVVVVVVVVVVVVVVVVVVVVVVVVVVVVVVVVVVVVVVVCVVPDDPVVVVVVVVVVVVVVVVD

Mean predicted aligned error: 15.34 Å

pLDDT: mean 87.14, std 16.74, range [37.41, 98.19]

Secondary structure (DSSP, 8-state):
---------PPPP------BTTB-HHHHHHHHHHHHHHHHHHTTHHHHHHHHHHHHHHHHHHHHHHHHHHHHHHHHHHHHHHHHHHHHHHHHHHHHHHHHHHHHHHHHHHHHHHHHHHHHHHHHHHHHHHHHHHHHHHHHHHHHHHHHHHHHHHHHHHH--HHHHHHHHHHHHHHHTT-

Solvent-accessible surface area (backbone atoms only — not comparable to full-atom values): 10071 Å² total; per-residue (Å²): 133,83,90,85,79,85,82,70,87,70,78,77,74,84,72,78,65,77,49,65,94,85,35,44,65,70,54,54,52,51,51,51,49,51,51,50,52,50,51,42,58,73,69,37,52,70,57,54,54,48,52,53,50,51,52,50,52,53,51,51,49,51,52,50,52,50,50,51,48,53,48,50,52,50,51,51,50,49,52,52,50,53,51,49,49,56,48,51,53,52,50,50,52,51,50,51,53,48,51,49,54,50,50,55,50,51,51,54,49,51,51,52,52,50,51,52,51,50,53,53,50,50,52,56,48,52,54,49,48,57,50,51,51,52,52,51,51,51,50,51,51,51,50,50,52,51,52,51,49,54,52,50,52,52,51,48,66,75,65,62,44,82,69,51,53,51,53,50,51,53,49,50,53,54,52,61,74,72,106

Sequence (179 aa):
MAEHATTSHVGAPEHAEPTAFGLAAPQWIALAMVVVFAILLWKRVPALIGSALDKKIAGIRAQLDEAAQLRSEAEALKAEYEAKAAQADAEAATMLERARTEADGIVKQAEADAAALVERRARMAEDKIAAAERAALEEVRAKAAAAATAAAESLIRSKVDAGADRKMVDAAIAGLARR